Protein AF-A0A819FCJ7-F1 (afdb_monomer_lite)

Sequence (282 aa):
MKTFLVHRSQSVLGYESDQFKVKLFNGTTTQTLFDQWDRSIQVTSWSNDGQSLLLELGENGNHVIYQVLNVLTPNQTVTRLIAFNETWHDAYLHPNNSKILLATYDNFFQPTNIVLQTESSIIYITRHNDWLIRRTEFSFGAYHQFELLGARSETVSGWYLLPWNITSDKVSLAFLIHGGPQNSWYNTWGRRWNFQVYAAQGYAVIGINFHGSDSYGQNFTDSITGEYGTLPYEDLQLGLTAILKQKPYIDENRAVALGASYGGFMINWTVGPHRRIMILRT

Foldseek 3Di:
DFDKDKDWDFPDPPPLLGATWIWIDRPPDIDTFPPVFFFRWDWQDAAPVNFKTWIWTFAQQAIWIKIWGRRVDPPIDIDGLDPDRFHWANWDADNVDNQKIWTWGFFLQDAIFTWIDGPPDIHTPDDPCVVVVVPDPADFWDKDKDWAQFPPRDIKIWMKTAQPDQPDLAFAAEEEEEAPLAAANHRGDDPPPRNRVVSPVRHIYIYINWQLYRNHGSNSVCRCPVPLLHRRLRRSVVRVVVVCVVVVRYDLVRYDYDYDHSSVVSVVSQPDPVHDDDPPDD

Secondary structure (DSSP, 8-state):
----EEEEE-SSTT-TT---EEEEE-SS-EEEE-TT--SPPEEEEE-TTSS-EEEEEEETTEEEEEEEESTTSS--EEEE--SSSSEEEEEEEETTEEEEEEEEEEETTEEEEEEEE-SS-EEES--TTHHHHHH----PPPEEEEEEE-GGG-EEEEEEE--SS--SSSEEEEEE--SSSS----S---SSS-HHHHHHTT-EEEEEE-TT-GGG-HHHHHTTTT-TTSHHHHHHHHHHHHHHHH-TTEEEEEEEEE--THHHHHHHHHTSTT--S-----

InterPro domains:
  IPR001375 Peptidase S9, prolyl oligopeptidase, catalytic domain [PF00326] (191-275)
  IPR029058 Alpha/Beta hydrolase fold [G3DSA:3.40.50.1820] (147-277)
  IPR029058 Alpha/Beta hydrolase fold [SSF53474] (150-272)
  IPR060769 EIF3B-like, beta-propeller domain superfamily [SSF69322] (25-130)

Structure (mmCIF, N/CA/C/O backbone):
data_AF-A0A819FCJ7-F1
#
_entry.id   AF-A0A819FCJ7-F1
#
loop_
_atom_site.group_PDB
_atom_site.id
_atom_site.type_symbol
_atom_site.label_atom_id
_atom_site.label_alt_id
_atom_site.label_comp_id
_atom_site.label_asym_id
_atom_site.label_entity_id
_atom_site.label_seq_id
_atom_site.pdbx_PDB_ins_code
_atom_site.Cartn_x
_atom_site.Cartn_y
_atom_site.Cartn_z
_atom_site.occupancy
_atom_site.B_iso_or_equiv
_atom_site.auth_seq_id
_atom_site.auth_comp_id
_atom_site.auth_asym_id
_atom_site.auth_atom_id
_atom_site.pdbx_PDB_model_num
ATOM 1 N N . MET A 1 1 ? -21.148 -7.681 33.220 1.00 61.03 1 MET A N 1
ATOM 2 C CA . MET A 1 1 ? -20.116 -7.352 32.215 1.00 61.03 1 MET A CA 1
ATOM 3 C C . MET A 1 1 ? -20.787 -7.479 30.853 1.00 61.03 1 MET A C 1
ATOM 5 O O . MET A 1 1 ? -21.391 -8.519 30.621 1.00 61.03 1 MET A O 1
ATOM 9 N N . LYS A 1 2 ? -20.838 -6.422 30.030 1.00 72.44 2 LYS A N 1
ATOM 10 C CA . LYS A 1 2 ? -21.367 -6.537 28.659 1.00 72.44 2 LYS A CA 1
ATOM 11 C C . LYS A 1 2 ? -20.221 -7.001 27.766 1.00 72.44 2 LYS A C 1
ATOM 13 O O . LYS A 1 2 ? -19.168 -6.374 27.782 1.00 72.44 2 LYS A O 1
ATOM 18 N N . THR A 1 3 ? -20.425 -8.092 27.042 1.00 84.50 3 THR A N 1
ATOM 19 C CA . THR A 1 3 ? -19.439 -8.624 26.099 1.00 84.50 3 THR A CA 1
ATOM 20 C C . THR A 1 3 ? -19.788 -8.131 24.705 1.00 84.50 3 THR A C 1
ATOM 22 O O . THR A 1 3 ? -20.941 -8.230 24.287 1.00 84.50 3 THR A O 1
ATOM 25 N N . PHE A 1 4 ? -18.793 -7.610 23.994 1.00 87.62 4 PHE A N 1
ATOM 26 C CA . PHE A 1 4 ? -18.925 -7.207 22.602 1.00 87.62 4 PHE A CA 1
ATOM 27 C C . PHE A 1 4 ? -18.025 -8.075 21.727 1.00 87.62 4 PHE A C 1
ATOM 29 O O . PHE A 1 4 ? -16.906 -8.405 22.115 1.00 87.62 4 PHE A O 1
ATOM 36 N N . LEU A 1 5 ? -18.511 -8.417 20.539 1.00 91.12 5 LEU A N 1
ATOM 37 C CA . LEU A 1 5 ? -17.722 -9.008 19.468 1.00 91.12 5 LEU A CA 1
ATOM 38 C C . LEU A 1 5 ? -17.522 -7.949 18.388 1.00 91.12 5 LEU A C 1
ATOM 40 O O . LEU A 1 5 ? -18.489 -7.334 17.939 1.00 91.12 5 LEU A O 1
ATOM 44 N N . VAL A 1 6 ? -16.277 -7.761 17.960 1.00 93.31 6 VAL A N 1
ATOM 45 C CA . VAL A 1 6 ? -15.954 -6.963 16.775 1.00 93.31 6 VAL A CA 1
ATOM 46 C C . VAL A 1 6 ? -15.488 -7.897 15.682 1.00 93.31 6 VAL A C 1
ATOM 48 O O . VAL A 1 6 ? -14.625 -8.741 15.908 1.00 93.31 6 VAL A O 1
ATOM 51 N N . HIS A 1 7 ? -16.071 -7.745 14.503 1.00 92.44 7 HIS A N 1
ATOM 52 C CA . HIS A 1 7 ? -15.648 -8.460 13.310 1.00 92.44 7 HIS A CA 1
ATOM 53 C C . HIS A 1 7 ? -15.737 -7.543 12.095 1.00 92.44 7 HIS A C 1
ATOM 55 O O . HIS A 1 7 ? -16.296 -6.448 12.159 1.00 92.44 7 HIS A O 1
ATOM 61 N N . ARG A 1 8 ? -15.181 -7.993 10.974 1.00 92.94 8 ARG A N 1
ATOM 62 C CA . ARG A 1 8 ? -15.311 -7.310 9.686 1.00 92.94 8 ARG A CA 1
ATOM 63 C C . ARG A 1 8 ? -16.359 -8.014 8.840 1.00 92.94 8 ARG A C 1
ATOM 65 O O . ARG A 1 8 ? -16.564 -9.221 8.987 1.00 92.94 8 ARG A O 1
ATOM 72 N N . SER A 1 9 ? -17.016 -7.277 7.959 1.00 92.00 9 SER A N 1
ATOM 73 C CA . SER A 1 9 ? -17.802 -7.865 6.877 1.00 92.00 9 SER A CA 1
ATOM 74 C C . SER A 1 9 ? -17.904 -6.904 5.701 1.00 92.00 9 SER A C 1
ATOM 76 O O . SER A 1 9 ? -17.925 -5.687 5.887 1.00 92.00 9 SER A O 1
ATOM 78 N N . GLN A 1 10 ? -18.037 -7.471 4.510 1.00 91.62 10 GLN A N 1
ATOM 79 C CA . GLN A 1 10 ? -18.532 -6.764 3.335 1.00 91.62 10 GLN A CA 1
ATOM 80 C C . GLN A 1 10 ? -20.054 -6.563 3.463 1.00 91.62 10 GLN A C 1
ATOM 82 O O . GLN A 1 10 ? -20.733 -7.291 4.199 1.00 91.62 10 GLN A O 1
ATOM 87 N N . SER A 1 11 ? -20.576 -5.533 2.812 1.00 87.12 11 SER A N 1
ATOM 88 C CA . SER A 1 11 ? -22.001 -5.215 2.693 1.00 87.12 11 SER A CA 1
ATOM 89 C C . SER A 1 11 ? -22.653 -5.889 1.481 1.00 87.12 11 SER A C 1
ATOM 91 O O . SER A 1 11 ? -23.843 -6.200 1.525 1.00 87.12 11 SER A O 1
ATOM 93 N N . VAL A 1 12 ? -21.893 -6.128 0.412 1.00 87.00 12 VAL A N 1
ATOM 94 C CA . VAL A 1 12 ? -22.357 -6.679 -0.861 1.00 87.00 12 VAL A CA 1
ATOM 95 C C . VAL A 1 12 ? -21.774 -8.075 -1.050 1.00 87.00 12 VAL A C 1
ATOM 97 O O . VAL A 1 12 ? -20.575 -8.266 -1.244 1.00 87.00 12 VAL A O 1
ATOM 100 N N . LEU A 1 13 ? -22.644 -9.084 -1.000 1.00 83.00 13 LEU A N 1
ATOM 101 C CA . LEU A 1 13 ? -22.235 -10.474 -1.169 1.00 83.00 13 LEU A CA 1
ATOM 102 C C . LEU A 1 13 ? -21.669 -10.707 -2.578 1.00 83.00 13 LEU A C 1
ATOM 104 O O . LEU A 1 13 ? -22.354 -10.476 -3.571 1.00 83.00 13 LEU A O 1
ATOM 108 N N . GLY A 1 14 ? -20.442 -11.225 -2.652 1.00 79.69 14 GLY A N 1
ATOM 109 C CA . GLY A 1 14 ? -19.796 -11.598 -3.913 1.00 79.69 14 GLY A CA 1
ATOM 110 C C . GLY A 1 14 ? -19.185 -10.432 -4.693 1.00 79.69 14 GLY A C 1
ATOM 111 O O . GLY A 1 14 ? -18.653 -10.667 -5.776 1.00 79.69 14 GLY A O 1
ATOM 112 N N . TYR A 1 15 ? -19.225 -9.205 -4.162 1.00 84.88 15 TYR A N 1
ATOM 113 C CA . TYR A 1 15 ? -18.503 -8.079 -4.745 1.00 84.88 15 TYR A CA 1
ATOM 114 C C . TYR A 1 15 ? -17.086 -8.032 -4.167 1.00 84.88 15 TYR A C 1
ATOM 116 O O . TYR A 1 15 ? -16.875 -7.601 -3.038 1.00 84.88 15 TYR A O 1
ATOM 124 N N . GLU A 1 16 ? -16.114 -8.534 -4.933 1.00 79.12 16 GLU A N 1
ATOM 125 C CA . GLU A 1 16 ? -14.709 -8.643 -4.507 1.00 79.12 16 GLU A CA 1
ATOM 126 C C . GLU A 1 16 ? -14.128 -7.297 -4.055 1.00 79.12 16 GLU A C 1
ATOM 128 O O . GLU A 1 16 ? -13.372 -7.249 -3.089 1.00 79.12 16 GLU A O 1
ATOM 133 N N . SER A 1 17 ? -14.536 -6.209 -4.708 1.00 82.00 17 SER A N 1
ATOM 134 C CA . SER A 1 17 ? -14.067 -4.853 -4.427 1.00 82.00 17 SER A CA 1
ATOM 135 C C . SER A 1 17 ? -14.733 -4.201 -3.219 1.00 82.00 17 SER A C 1
ATOM 137 O O . SER A 1 17 ? -14.347 -3.092 -2.859 1.00 82.00 17 SER A O 1
ATOM 139 N N . ASP A 1 18 ? -15.739 -4.840 -2.612 1.00 88.88 18 ASP A N 1
ATOM 140 C CA . ASP A 1 18 ? -16.509 -4.211 -1.548 1.00 88.88 18 ASP A CA 1
ATOM 141 C C . ASP A 1 18 ? -15.652 -3.916 -0.320 1.00 88.88 18 ASP A C 1
ATOM 143 O O . ASP A 1 18 ? -14.832 -4.730 0.124 1.00 88.88 18 ASP A O 1
ATOM 147 N N . GLN A 1 19 ? -15.932 -2.767 0.279 1.00 91.69 19 GLN A N 1
ATOM 148 C CA . GLN A 1 19 ? -15.280 -2.307 1.483 1.00 91.69 19 GLN A CA 1
ATOM 149 C C . GLN A 1 19 ? -15.526 -3.275 2.642 1.00 91.69 19 GLN A C 1
ATOM 151 O O . GLN A 1 19 ? -16.666 -3.584 3.008 1.00 91.69 19 GLN A O 1
ATOM 156 N N . PHE A 1 20 ? -14.462 -3.665 3.337 1.00 92.56 20 PHE A N 1
ATOM 157 C CA . PHE A 1 20 ? -14.612 -4.298 4.640 1.00 92.56 20 PHE A CA 1
ATOM 158 C C . PHE A 1 20 ? -14.959 -3.256 5.700 1.00 92.56 20 PHE A C 1
ATOM 160 O O . PHE A 1 20 ? -14.123 -2.430 6.080 1.00 92.56 20 PHE A O 1
ATOM 167 N N . LYS A 1 21 ? -16.178 -3.357 6.233 1.00 92.94 21 LYS A N 1
ATOM 168 C CA . LYS A 1 21 ? -16.674 -2.514 7.323 1.00 92.94 21 LYS A CA 1
ATOM 169 C C . LYS A 1 21 ? -16.535 -3.207 8.671 1.00 92.94 21 LYS A C 1
ATOM 171 O O . LYS A 1 21 ? -16.608 -4.434 8.768 1.00 92.94 21 LYS A O 1
ATOM 176 N N . VAL A 1 22 ? -16.392 -2.414 9.730 1.00 94.56 22 VAL A N 1
ATOM 177 C CA . VAL A 1 22 ? -16.334 -2.915 11.108 1.00 94.56 22 VAL A CA 1
ATOM 178 C C . VAL A 1 22 ? -17.748 -3.107 11.643 1.00 94.56 22 VAL A C 1
ATOM 180 O O . VAL A 1 22 ? -18.600 -2.228 11.526 1.00 94.56 22 VAL A O 1
ATOM 183 N N . LYS A 1 23 ? -18.008 -4.259 12.253 1.00 94.44 23 LYS A N 1
ATOM 184 C CA . LYS A 1 23 ? -19.285 -4.617 12.867 1.00 94.44 23 LYS A CA 1
ATOM 185 C C . LYS A 1 23 ? -19.085 -4.847 14.357 1.00 94.44 23 LYS A C 1
ATOM 187 O O . LYS A 1 23 ? -18.176 -5.572 14.754 1.00 94.44 23 LYS A O 1
ATOM 192 N N . LEU A 1 24 ? -19.950 -4.247 15.170 1.00 93.69 24 LEU A N 1
ATOM 193 C CA . LEU A 1 24 ? -20.017 -4.462 16.611 1.00 93.69 24 LEU A CA 1
ATOM 194 C C . LEU A 1 24 ? -21.290 -5.235 16.944 1.00 93.69 24 LEU A C 1
ATOM 196 O O . LEU A 1 24 ? -22.394 -4.734 16.733 1.00 93.69 24 LEU A O 1
ATOM 200 N N . PHE A 1 25 ? -21.128 -6.431 17.496 1.00 94.00 25 PHE A N 1
ATOM 201 C CA . PHE A 1 25 ? -22.213 -7.278 17.971 1.00 94.00 25 PHE A CA 1
ATOM 202 C C . PHE A 1 25 ? -22.233 -7.307 19.500 1.00 94.00 25 PHE A C 1
A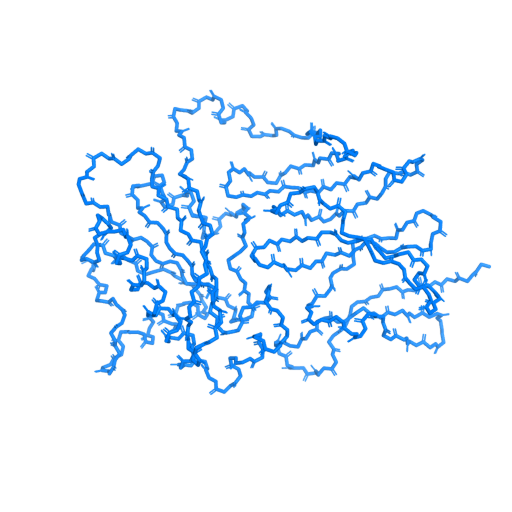TOM 204 O O . PHE A 1 25 ? -21.218 -7.577 20.139 1.00 94.00 25 PHE A O 1
ATOM 211 N N . ASN A 1 26 ? -23.392 -7.036 20.100 1.00 91.38 26 ASN A N 1
ATOM 212 C CA . ASN A 1 26 ? -23.564 -6.985 21.560 1.00 91.38 26 ASN A CA 1
ATOM 213 C C . ASN A 1 26 ? -24.253 -8.233 22.151 1.00 91.38 26 ASN A C 1
ATOM 215 O O . ASN A 1 26 ? -24.707 -8.198 23.295 1.00 91.38 26 ASN A O 1
ATOM 219 N N . GLY A 1 27 ? -24.401 -9.301 21.360 1.00 92.31 27 GLY A N 1
ATOM 220 C CA . GLY A 1 27 ? -25.170 -10.498 21.720 1.00 92.31 27 GLY A CA 1
ATOM 221 C C . GLY A 1 27 ? -26.601 -10.518 21.174 1.00 92.31 27 GLY A C 1
ATOM 222 O O . GLY A 1 27 ? -27.205 -11.584 21.115 1.00 92.31 27 GLY A O 1
ATOM 223 N N . THR A 1 28 ? -27.140 -9.371 20.746 1.00 93.31 28 THR A N 1
ATOM 224 C CA . THR A 1 28 ? -28.520 -9.255 20.233 1.00 93.31 28 THR A CA 1
ATOM 225 C C . THR A 1 28 ? -28.614 -8.477 18.928 1.00 93.31 28 THR A C 1
ATOM 227 O O . THR A 1 28 ? -29.331 -8.887 18.021 1.00 93.31 28 THR A O 1
ATOM 230 N N . THR A 1 29 ? -27.872 -7.378 18.808 1.00 93.50 29 THR A N 1
ATOM 231 C CA . THR A 1 29 ? -27.870 -6.517 17.629 1.00 93.50 29 THR A CA 1
ATOM 232 C C . THR A 1 29 ? -26.457 -6.330 17.105 1.00 93.50 29 THR A C 1
ATOM 234 O O . THR A 1 29 ? -25.487 -6.313 17.870 1.00 93.50 29 THR A O 1
ATOM 237 N N . THR A 1 30 ? -26.365 -6.178 15.787 1.00 94.12 30 THR A N 1
ATOM 238 C CA . THR A 1 30 ? -25.135 -5.832 15.080 1.00 94.12 30 THR A CA 1
ATOM 239 C C . THR A 1 30 ? -25.273 -4.420 14.539 1.00 94.12 30 THR A C 1
ATOM 241 O O . THR A 1 30 ? -26.240 -4.121 13.842 1.00 94.12 30 THR A O 1
ATOM 244 N N . GLN A 1 31 ? -24.301 -3.563 14.836 1.00 92.62 31 GLN A N 1
ATOM 245 C CA . GLN A 1 31 ? -24.200 -2.223 14.259 1.00 92.62 31 GLN A CA 1
ATOM 246 C C . GLN A 1 31 ? -22.920 -2.087 13.437 1.00 92.62 31 GLN A C 1
ATOM 248 O O . GLN A 1 31 ? -21.889 -2.669 13.782 1.00 92.62 31 GLN A O 1
ATOM 253 N N . THR A 1 32 ? -22.979 -1.312 12.356 1.00 93.00 32 THR A N 1
ATOM 254 C CA . THR A 1 32 ? -21.781 -0.913 11.610 1.00 93.00 32 THR A CA 1
ATOM 255 C C . THR A 1 32 ? -21.099 0.232 12.342 1.00 93.00 32 THR A C 1
ATOM 257 O O . THR A 1 32 ? -21.747 1.219 12.684 1.00 93.00 32 THR A O 1
ATOM 260 N N . LEU A 1 33 ? -19.799 0.102 12.578 1.00 91.81 33 LEU A N 1
ATOM 261 C CA . LEU A 1 33 ? -18.956 1.185 13.058 1.00 91.81 33 LEU A CA 1
ATOM 262 C C . LEU A 1 33 ? -18.245 1.842 11.876 1.00 91.81 33 LEU A C 1
ATOM 264 O O . LEU A 1 33 ? -17.898 1.171 10.904 1.00 91.81 33 LEU A O 1
ATOM 268 N N . PHE A 1 34 ? -17.998 3.143 12.011 1.00 91.06 34 PHE A N 1
ATOM 269 C CA . PHE A 1 34 ? -17.200 3.942 11.079 1.00 91.06 34 PHE A CA 1
ATOM 270 C C . PHE A 1 34 ? -17.720 3.934 9.636 1.00 91.06 34 PHE A C 1
ATOM 272 O O . PHE A 1 34 ? -16.943 3.941 8.689 1.00 91.06 34 PHE A O 1
ATOM 279 N N . ASP A 1 35 ? -19.043 3.923 9.464 1.00 88.06 35 ASP A N 1
ATOM 280 C CA . ASP A 1 35 ? -19.680 3.795 8.147 1.00 88.06 35 ASP A CA 1
ATOM 281 C C . ASP A 1 35 ? -19.339 4.952 7.193 1.00 88.06 35 ASP A C 1
ATOM 283 O O . ASP A 1 35 ? -19.395 4.787 5.979 1.00 88.06 35 ASP A O 1
ATOM 287 N N . GLN A 1 36 ? -18.939 6.100 7.751 1.00 88.50 36 GLN A N 1
ATOM 288 C CA . GLN A 1 36 ? -18.478 7.274 7.011 1.00 88.50 36 GLN A CA 1
ATOM 289 C C . GLN A 1 36 ? -17.046 7.167 6.459 1.00 88.50 36 GLN A C 1
ATOM 291 O O . GLN A 1 36 ? -16.605 8.078 5.765 1.00 88.50 36 GLN A O 1
ATOM 296 N N . TRP A 1 37 ? -16.286 6.126 6.811 1.00 91.94 37 TRP A N 1
ATOM 297 C CA . TRP A 1 37 ? -14.936 5.930 6.278 1.00 91.94 37 TRP A CA 1
ATOM 298 C C . TRP A 1 37 ? -15.037 5.252 4.923 1.00 91.94 37 TRP A C 1
ATOM 300 O O . TRP A 1 37 ? -15.881 4.384 4.722 1.00 91.94 37 TRP A O 1
ATOM 310 N N . ASP A 1 38 ? -14.154 5.625 4.009 1.00 93.69 38 ASP A N 1
ATOM 311 C CA . ASP A 1 38 ? -14.197 5.223 2.608 1.00 93.69 38 ASP A CA 1
ATOM 312 C C . ASP A 1 38 ? -13.147 4.164 2.256 1.00 93.69 38 ASP A C 1
ATOM 314 O O . ASP A 1 38 ? -12.974 3.858 1.090 1.00 93.69 38 ASP A O 1
ATOM 318 N N . ARG A 1 39 ? -12.419 3.589 3.216 1.00 93.44 39 ARG A N 1
ATOM 319 C CA . ARG A 1 39 ? -11.438 2.518 2.955 1.00 93.44 39 ARG A CA 1
ATOM 320 C C . ARG A 1 39 ? -11.690 1.303 3.816 1.00 93.44 39 ARG A C 1
ATOM 322 O O . ARG A 1 39 ? -12.262 1.415 4.899 1.00 93.44 39 ARG A O 1
ATOM 329 N N . SER A 1 40 ? -11.275 0.135 3.339 1.00 93.50 40 SER A N 1
ATOM 330 C CA . SER A 1 40 ? -11.378 -1.106 4.106 1.00 93.50 40 SER A CA 1
ATOM 331 C C . SER A 1 40 ? -10.643 -0.979 5.441 1.00 93.50 40 SER A C 1
ATOM 333 O O . SER A 1 40 ? -9.452 -0.687 5.474 1.00 93.50 40 SER A O 1
ATOM 335 N N . ILE A 1 41 ? -11.353 -1.231 6.542 1.00 94.56 41 ILE A N 1
ATOM 336 C CA . ILE A 1 41 ? -10.808 -1.096 7.899 1.00 94.56 41 ILE A CA 1
ATOM 337 C C . ILE A 1 41 ? -10.467 -2.473 8.442 1.00 94.56 41 ILE A C 1
ATOM 339 O O . ILE A 1 41 ? -11.357 -3.317 8.541 1.00 94.56 41 ILE A O 1
ATOM 343 N N . GLN A 1 42 ? -9.224 -2.681 8.859 1.00 94.06 42 GLN A N 1
ATOM 344 C CA . GLN A 1 42 ? -8.793 -3.805 9.684 1.00 94.06 42 GLN A CA 1
ATOM 345 C C . GLN A 1 42 ? -8.782 -3.377 11.155 1.00 94.06 42 GLN A C 1
ATOM 347 O O . GLN A 1 42 ? -8.270 -2.319 11.497 1.00 94.06 42 GLN A O 1
ATOM 352 N N . VAL A 1 43 ? -9.356 -4.183 12.047 1.00 93.44 43 VAL A N 1
ATOM 353 C CA . VAL A 1 43 ? -9.266 -3.936 13.496 1.00 93.44 43 VAL A CA 1
ATOM 354 C C . VAL A 1 43 ? -8.067 -4.708 14.020 1.00 93.44 43 VAL A C 1
ATOM 356 O O . VAL A 1 43 ? -8.044 -5.930 13.883 1.00 93.44 43 VAL A O 1
ATOM 359 N N . THR A 1 44 ? -7.090 -4.019 14.607 1.00 91.06 44 THR A N 1
ATOM 360 C CA . THR A 1 44 ? -5.883 -4.672 15.135 1.00 91.06 44 THR A CA 1
ATOM 361 C C . THR A 1 44 ? -6.082 -5.095 16.584 1.00 91.06 44 THR A C 1
ATOM 363 O O . THR A 1 44 ? -5.815 -6.240 16.940 1.00 91.06 44 THR A O 1
ATOM 366 N N . SER A 1 45 ? -6.608 -4.204 17.432 1.00 93.19 45 SER A N 1
ATOM 367 C CA . SER A 1 45 ? -6.845 -4.518 18.840 1.00 93.19 45 SER A CA 1
ATOM 368 C C . SER A 1 45 ? -7.877 -3.602 19.502 1.00 93.19 45 SER A C 1
ATOM 370 O O . SER A 1 45 ? -8.178 -2.502 19.037 1.00 93.19 45 SER A O 1
ATOM 372 N N . TRP A 1 46 ? -8.381 -4.049 20.651 1.00 92.69 46 TRP A N 1
ATOM 373 C CA . TRP A 1 46 ? -9.022 -3.181 21.638 1.00 92.69 46 TRP A CA 1
ATOM 374 C C . TRP A 1 46 ? -7.972 -2.507 22.527 1.00 92.69 46 TRP A C 1
ATOM 376 O O . TRP A 1 46 ? -6.875 -3.041 22.713 1.00 92.69 46 TRP A O 1
ATOM 386 N N . SER A 1 47 ? -8.317 -1.362 23.115 1.00 89.88 47 SER A N 1
ATOM 387 C CA . SER A 1 47 ? -7.634 -0.868 24.311 1.00 89.88 47 SER A CA 1
ATOM 388 C C . SER A 1 47 ? -7.994 -1.718 25.531 1.00 89.88 47 SER A C 1
ATOM 390 O O . SER A 1 47 ? -9.056 -2.337 25.592 1.00 89.88 47 SER A O 1
ATOM 392 N N . ASN A 1 48 ? -7.125 -1.711 26.541 1.00 87.44 48 ASN A N 1
ATOM 393 C CA . ASN A 1 48 ? -7.309 -2.502 27.761 1.00 87.44 48 ASN A CA 1
ATOM 394 C C . ASN A 1 48 ? -8.588 -2.189 28.544 1.00 87.44 48 ASN A C 1
ATOM 396 O O . ASN A 1 48 ? -9.131 -3.064 29.211 1.00 87.44 48 ASN A O 1
ATOM 400 N N . ASP A 1 49 ? -9.055 -0.944 28.484 1.00 87.38 49 ASP A N 1
ATOM 401 C CA . ASP A 1 49 ? -10.297 -0.506 29.121 1.00 87.38 49 ASP A CA 1
ATOM 402 C C . ASP A 1 49 ? -11.553 -0.842 28.295 1.00 87.38 49 ASP A C 1
ATOM 404 O O . ASP A 1 49 ? -12.670 -0.609 28.755 1.00 87.38 49 ASP A O 1
ATOM 408 N N . GLY A 1 50 ? -11.386 -1.388 27.084 1.00 89.25 50 GLY A N 1
ATOM 409 C CA . GLY A 1 50 ? -12.476 -1.722 26.169 1.00 89.25 50 GLY A CA 1
ATOM 410 C C . GLY A 1 50 ? -13.204 -0.509 25.583 1.00 89.25 50 GLY A C 1
ATOM 411 O O . GLY A 1 50 ? -14.296 -0.670 25.043 1.00 89.25 50 GLY A O 1
ATOM 412 N N . GLN A 1 51 ? -12.640 0.699 25.692 1.00 89.25 51 GLN A N 1
ATOM 413 C CA . GLN A 1 51 ? -13.287 1.935 25.233 1.00 89.25 51 GLN A CA 1
ATOM 414 C C . GLN A 1 51 ? -12.802 2.408 23.861 1.00 89.25 51 GLN A C 1
ATOM 416 O O . GLN A 1 51 ? -13.447 3.263 23.247 1.00 89.25 51 GLN A O 1
ATOM 421 N N . SER A 1 52 ? -11.686 1.865 23.372 1.00 92.06 52 SER A N 1
ATOM 422 C CA . SER A 1 52 ? -11.052 2.289 22.125 1.00 92.06 52 SER A CA 1
ATOM 423 C C . SER A 1 52 ? -10.720 1.111 21.220 1.00 92.06 52 SER A C 1
ATOM 425 O O . SER A 1 52 ? -10.404 0.019 21.694 1.00 92.06 52 SER A O 1
ATOM 427 N N . LEU A 1 53 ? -10.729 1.363 19.913 1.00 94.69 53 LEU A N 1
ATOM 428 C CA . LEU A 1 53 ? -10.206 0.444 18.905 1.00 94.69 53 LEU A CA 1
ATOM 429 C C . LEU A 1 53 ? -8.959 1.026 18.250 1.00 94.69 53 LEU A C 1
ATOM 431 O O . LEU A 1 53 ? -8.903 2.226 17.976 1.00 94.69 53 LEU A O 1
ATOM 435 N N . LEU A 1 54 ? -7.998 0.153 17.967 1.00 94.81 54 LEU A N 1
ATOM 436 C CA . LEU A 1 54 ? -6.930 0.405 17.014 1.00 94.81 54 LEU A CA 1
ATOM 437 C C . LEU A 1 54 ? -7.336 -0.166 15.659 1.00 94.81 54 LEU A C 1
ATOM 439 O O . LEU A 1 54 ? -7.783 -1.313 15.554 1.00 94.81 54 LEU A O 1
ATOM 443 N N . LEU A 1 55 ? -7.213 0.669 14.638 1.00 95.19 55 LEU A N 1
ATOM 444 C CA . LEU A 1 55 ? -7.625 0.397 13.273 1.00 95.19 55 LEU A CA 1
ATOM 445 C C . LEU A 1 55 ? -6.424 0.542 12.346 1.00 95.19 55 LEU A C 1
ATOM 447 O O . LEU A 1 55 ? -5.651 1.481 12.493 1.00 95.19 55 LEU A O 1
ATOM 451 N N . GLU A 1 56 ? -6.321 -0.342 11.369 1.00 94.44 56 GLU A N 1
ATOM 452 C CA . GLU A 1 56 ? -5.369 -0.287 10.268 1.00 94.44 56 GLU A CA 1
ATOM 453 C C . GLU A 1 56 ? -6.132 -0.107 8.950 1.00 94.44 56 GLU A C 1
ATOM 455 O O . GLU A 1 56 ? -7.148 -0.768 8.715 1.00 94.44 56 GLU A O 1
ATOM 460 N N . LEU A 1 57 ? -5.649 0.783 8.085 1.00 93.56 57 LEU A N 1
ATOM 461 C CA . LEU A 1 57 ? -6.141 0.933 6.714 1.00 93.56 57 LEU A CA 1
ATOM 462 C C . LEU A 1 57 ? -5.029 1.366 5.763 1.00 93.56 57 LEU A C 1
ATOM 464 O O . LEU A 1 57 ? -4.041 1.972 6.180 1.00 93.56 57 LEU A O 1
ATOM 468 N N . GLY A 1 58 ? -5.245 1.104 4.475 1.00 94.19 58 GLY A N 1
ATOM 469 C CA . GLY A 1 58 ? -4.427 1.666 3.413 1.00 94.19 58 GLY A CA 1
ATOM 470 C C . GLY A 1 58 ? -4.627 3.179 3.292 1.00 94.19 58 GLY A C 1
ATOM 471 O O . GLY A 1 58 ? -5.752 3.669 3.295 1.00 94.19 58 GLY A O 1
ATOM 472 N N . GLU A 1 59 ? -3.543 3.931 3.163 1.00 93.25 59 GLU A N 1
ATOM 473 C CA . GLU A 1 59 ? -3.553 5.365 2.888 1.00 93.25 59 GLU A CA 1
ATOM 474 C C . GLU A 1 59 ? -2.346 5.707 2.019 1.00 93.25 59 GLU A C 1
ATOM 476 O O . GLU A 1 59 ? -1.199 5.594 2.455 1.00 93.25 59 GLU A O 1
ATOM 481 N N . ASN A 1 60 ? -2.608 6.114 0.774 1.00 93.06 60 ASN A N 1
ATOM 482 C CA . ASN A 1 60 ? -1.588 6.572 -0.171 1.00 93.06 60 ASN A CA 1
ATOM 483 C C . ASN A 1 60 ? -0.397 5.603 -0.275 1.00 93.06 60 ASN A C 1
ATOM 485 O O . ASN A 1 60 ? 0.756 6.004 -0.122 1.00 93.06 60 ASN A O 1
ATOM 489 N N . GLY A 1 61 ? -0.669 4.312 -0.484 1.00 94.62 61 GLY A N 1
ATOM 490 C CA . GLY A 1 61 ? 0.370 3.290 -0.594 1.00 94.62 61 GLY A CA 1
ATOM 491 C C . GLY A 1 61 ? 1.117 2.985 0.711 1.00 94.62 61 GLY A C 1
ATOM 492 O O . GLY A 1 61 ? 2.222 2.465 0.649 1.00 94.62 61 GLY A O 1
ATOM 493 N N . ASN A 1 62 ? 0.560 3.282 1.885 1.00 94.69 62 ASN A N 1
ATOM 494 C CA . ASN A 1 62 ? 1.071 2.826 3.187 1.00 94.69 62 ASN A CA 1
ATOM 495 C C . ASN A 1 62 ? -0.063 2.187 4.002 1.00 94.69 62 ASN A C 1
ATOM 497 O O . ASN A 1 62 ? -1.229 2.459 3.722 1.00 94.69 62 ASN A O 1
ATOM 501 N N . HIS A 1 63 ? 0.259 1.390 5.024 1.00 94.31 63 HIS A N 1
ATOM 502 C CA . HIS A 1 63 ? -0.713 1.015 6.061 1.00 94.31 63 HIS A CA 1
ATOM 503 C C . HIS A 1 63 ? -0.557 1.907 7.287 1.00 94.31 63 HIS A C 1
ATOM 505 O O . HIS A 1 63 ? 0.545 2.083 7.809 1.00 94.31 63 HIS A O 1
ATOM 511 N N . VAL A 1 64 ? -1.672 2.471 7.743 1.00 93.31 64 VAL A N 1
ATOM 512 C CA . VAL A 1 64 ? -1.700 3.500 8.780 1.00 93.31 64 VAL A CA 1
ATOM 513 C C . VAL A 1 64 ? -2.552 3.059 9.957 1.00 93.31 64 VAL A C 1
ATOM 515 O O . VAL A 1 64 ? -3.673 2.585 9.775 1.00 93.31 64 VAL A O 1
ATOM 518 N N . ILE A 1 65 ? -2.037 3.286 11.170 1.00 93.62 65 ILE A N 1
ATOM 519 C CA . ILE A 1 65 ? -2.745 2.985 12.416 1.00 93.62 65 ILE A CA 1
ATOM 520 C C . ILE A 1 65 ? -3.477 4.219 12.948 1.00 93.62 65 ILE A C 1
ATOM 522 O O . ILE A 1 65 ? -2.880 5.275 13.187 1.00 93.62 65 ILE A O 1
ATOM 526 N N . TYR A 1 66 ? -4.768 4.048 13.211 1.00 93.56 66 TYR A N 1
ATOM 527 C CA . TYR A 1 66 ? -5.631 5.003 13.893 1.00 93.56 66 TYR A CA 1
ATOM 528 C C . TYR A 1 66 ? -6.096 4.434 15.224 1.00 93.56 66 TYR A C 1
ATOM 530 O O . TYR A 1 66 ? -6.337 3.240 15.361 1.00 93.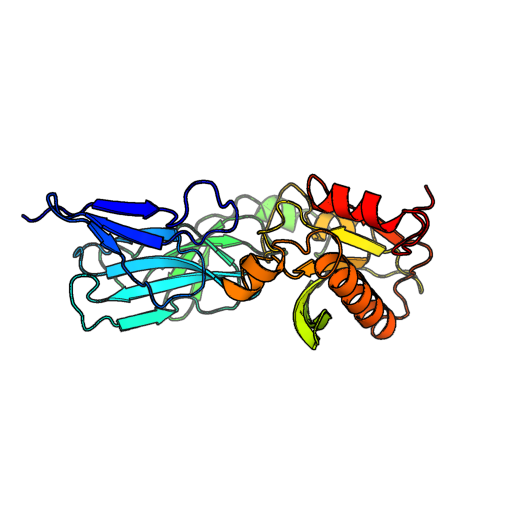56 66 TYR A O 1
ATOM 538 N N . GLN A 1 67 ? -6.298 5.314 16.193 1.00 93.62 67 GLN A N 1
ATOM 539 C CA . GLN A 1 67 ? -7.048 5.029 17.401 1.00 93.62 67 GLN A CA 1
ATOM 540 C C . GLN A 1 67 ? -8.386 5.745 17.339 1.00 93.62 67 GLN A C 1
ATOM 542 O O . GLN A 1 67 ? -8.441 6.945 17.064 1.00 93.62 67 GLN A O 1
ATOM 547 N N . VAL A 1 68 ? -9.458 5.019 17.640 1.00 94.94 68 VAL A N 1
ATOM 548 C CA . VAL A 1 68 ? -10.781 5.606 17.838 1.00 94.94 68 VAL A CA 1
ATOM 549 C C . VAL A 1 68 ? -11.202 5.418 19.283 1.00 94.94 68 VAL A C 1
ATOM 551 O O . VAL A 1 68 ? -11.402 4.292 19.734 1.00 94.94 68 VAL A O 1
ATOM 554 N N . LEU A 1 69 ? -11.314 6.528 20.006 1.00 93.62 69 LEU A N 1
ATOM 555 C CA . LEU A 1 69 ? -11.746 6.587 21.399 1.00 93.62 69 LEU A CA 1
ATOM 556 C C . LEU A 1 69 ? -13.272 6.612 21.498 1.00 93.62 69 LEU A C 1
ATOM 558 O O . LEU A 1 69 ? -13.957 7.104 20.598 1.00 93.62 69 LEU A O 1
ATOM 562 N N . ASN A 1 70 ? -13.789 6.159 22.641 1.00 91.88 70 ASN A N 1
ATOM 563 C CA . ASN A 1 70 ? -15.215 6.156 22.979 1.00 91.88 70 ASN A CA 1
ATOM 564 C C . ASN A 1 70 ? -16.073 5.438 21.929 1.00 91.88 70 ASN A C 1
ATOM 566 O O . ASN A 1 70 ? -17.169 5.893 21.592 1.00 91.88 70 ASN A O 1
ATOM 570 N N . VAL A 1 71 ? -15.581 4.305 21.415 1.00 91.88 71 VAL A N 1
ATOM 571 C CA . VAL A 1 71 ? -16.164 3.602 20.259 1.00 91.88 71 VAL A CA 1
ATOM 572 C C . VAL A 1 71 ? -17.620 3.167 20.472 1.00 91.88 71 VAL A C 1
ATOM 574 O O . VAL A 1 71 ? -18.377 3.020 19.515 1.00 91.88 71 VAL A O 1
ATOM 577 N N . LEU A 1 72 ? -18.033 3.008 21.732 1.00 87.75 72 LEU A N 1
ATOM 578 C CA . LEU A 1 72 ? -19.391 2.633 22.133 1.00 87.75 72 LEU A CA 1
ATOM 579 C C . LEU A 1 72 ? -20.357 3.826 22.249 1.00 87.75 72 LEU A C 1
ATOM 581 O O . LEU A 1 72 ? -21.513 3.639 22.627 1.00 87.75 72 LEU A O 1
ATOM 585 N N . THR A 1 73 ? -19.899 5.044 21.959 1.00 86.50 73 THR A N 1
ATOM 586 C CA . THR A 1 73 ? -20.694 6.274 22.055 1.00 86.50 73 THR A CA 1
ATOM 587 C C . THR A 1 73 ? -20.717 7.022 20.720 1.00 86.50 73 THR A C 1
ATOM 589 O O . THR A 1 73 ? -19.814 6.830 19.907 1.00 86.50 73 THR A O 1
ATOM 592 N N . PRO A 1 74 ? -21.694 7.918 20.495 1.00 82.19 74 PRO A N 1
ATOM 593 C CA . PRO A 1 74 ? -21.711 8.766 19.301 1.00 82.19 74 PRO A CA 1
ATOM 594 C C . PRO A 1 74 ? -20.542 9.764 19.223 1.00 82.19 74 PRO A C 1
ATOM 596 O O . PRO A 1 74 ? -20.157 10.171 18.132 1.00 82.19 74 PRO A O 1
ATOM 599 N N . ASN A 1 75 ? -19.964 10.155 20.364 1.00 85.62 75 ASN A N 1
ATOM 600 C CA . ASN A 1 75 ? -18.908 11.167 20.446 1.00 85.62 75 ASN A CA 1
ATOM 601 C C . ASN A 1 75 ? -17.521 10.515 20.349 1.00 85.62 75 ASN A C 1
ATOM 603 O O . ASN A 1 75 ? -16.753 10.488 21.316 1.00 85.62 75 ASN A O 1
ATOM 607 N N . GLN A 1 76 ? -17.234 9.944 19.181 1.00 90.81 76 GLN A N 1
ATOM 608 C CA . GLN A 1 76 ? -15.960 9.292 18.893 1.00 90.81 76 GLN A CA 1
ATOM 609 C C . GLN A 1 76 ? -14.861 10.325 18.634 1.00 90.81 76 GLN A C 1
ATOM 611 O O . GLN A 1 76 ? -15.079 11.316 17.937 1.00 90.81 76 GLN A O 1
ATOM 616 N N . THR A 1 77 ? -13.659 10.056 19.141 1.00 92.75 77 THR A N 1
ATOM 617 C CA . THR A 1 77 ? -12.462 10.844 18.814 1.00 92.75 77 THR A CA 1
ATOM 618 C C . THR A 1 77 ? -11.504 9.969 18.031 1.00 92.75 77 THR A C 1
ATOM 620 O O . THR A 1 77 ? -11.099 8.916 18.515 1.00 92.75 77 THR A O 1
ATOM 623 N N . VAL A 1 78 ? -11.134 10.407 16.832 1.00 92.50 78 VAL A N 1
ATOM 624 C CA . VAL A 1 78 ? -10.196 9.700 15.957 1.00 92.50 78 VAL A CA 1
ATOM 625 C C . VAL A 1 78 ? -8.828 10.361 16.057 1.00 92.50 78 VAL A C 1
ATOM 627 O O . VAL A 1 78 ? -8.714 11.584 16.008 1.00 92.50 78 VAL A O 1
ATOM 630 N N . THR A 1 79 ? -7.772 9.566 16.182 1.00 90.88 79 THR A N 1
ATOM 631 C CA . THR A 1 79 ? -6.388 10.048 16.165 1.00 90.88 79 THR A CA 1
ATOM 632 C C . THR A 1 79 ? -5.534 9.116 15.322 1.00 90.88 79 THR A C 1
ATOM 634 O O . THR A 1 79 ? -5.532 7.909 15.538 1.00 90.88 79 THR A O 1
ATOM 637 N N . ARG A 1 80 ? -4.794 9.665 14.358 1.00 90.56 80 ARG A N 1
ATOM 638 C CA . ARG A 1 80 ? -3.759 8.927 13.625 1.00 90.56 80 ARG A CA 1
ATOM 639 C C . ARG A 1 80 ? -2.558 8.756 14.555 1.00 90.56 80 ARG A C 1
ATOM 641 O O . ARG A 1 80 ? -2.022 9.755 15.025 1.00 90.56 80 ARG A O 1
ATOM 648 N N . LEU A 1 81 ? -2.170 7.519 14.862 1.00 83.44 81 LEU A N 1
ATOM 649 C CA . LEU A 1 81 ? -1.168 7.238 15.899 1.00 83.44 81 LEU A CA 1
ATOM 650 C C . LEU A 1 81 ? 0.273 7.180 15.393 1.00 83.44 81 LEU A C 1
ATOM 652 O O . LEU A 1 81 ? 1.191 7.158 16.208 1.00 83.44 81 LEU A O 1
ATOM 656 N N . ILE A 1 82 ? 0.502 7.137 14.084 1.00 69.88 82 ILE A N 1
ATOM 657 C CA . ILE A 1 82 ? 1.852 6.951 13.543 1.00 69.88 82 ILE A CA 1
ATOM 658 C C . ILE A 1 82 ? 2.551 8.284 13.265 1.00 69.88 82 ILE A C 1
ATOM 660 O O . ILE A 1 82 ? 1.947 9.232 12.754 1.00 69.88 82 ILE A O 1
ATOM 664 N N . ALA A 1 83 ? 3.845 8.332 13.585 1.00 58.53 83 ALA A N 1
ATOM 665 C CA . ALA A 1 83 ? 4.676 9.528 13.454 1.00 58.53 83 ALA A CA 1
ATOM 666 C C . ALA A 1 83 ? 5.156 9.804 12.011 1.00 58.53 83 ALA A C 1
ATOM 668 O O . ALA A 1 83 ? 5.576 10.921 11.718 1.00 58.53 83 ALA A O 1
ATOM 669 N N . PHE A 1 84 ? 5.084 8.817 11.107 1.00 62.91 84 PHE A N 1
ATOM 670 C CA . PHE A 1 84 ? 5.664 8.894 9.757 1.00 62.91 84 PHE A CA 1
ATOM 671 C C . PHE A 1 84 ? 4.730 8.301 8.693 1.00 62.91 84 PHE A C 1
ATOM 673 O O . PHE A 1 84 ? 3.872 7.480 9.010 1.00 62.91 84 PHE A O 1
ATOM 680 N N . ASN A 1 85 ? 4.889 8.721 7.434 1.00 68.88 85 ASN A N 1
ATOM 681 C CA . ASN A 1 85 ? 4.193 8.142 6.276 1.00 68.88 85 ASN A CA 1
ATOM 682 C C . ASN A 1 85 ? 4.897 6.859 5.827 1.00 68.88 85 ASN A C 1
ATOM 684 O O . ASN A 1 85 ? 5.561 6.824 4.799 1.00 68.88 85 ASN A O 1
ATOM 688 N N . GLU A 1 86 ? 4.792 5.836 6.661 1.00 82.75 86 GLU A N 1
ATOM 689 C CA . GLU A 1 86 ? 5.410 4.527 6.473 1.00 82.75 86 GLU A CA 1
ATOM 690 C C . GLU A 1 86 ? 4.388 3.451 6.850 1.00 82.75 86 GLU A C 1
ATOM 692 O O . GLU A 1 86 ? 3.294 3.778 7.323 1.00 82.75 86 GLU A O 1
ATOM 697 N N . THR A 1 87 ? 4.730 2.179 6.664 1.00 92.88 87 THR A N 1
ATOM 698 C CA . THR A 1 87 ? 3.778 1.084 6.835 1.00 92.88 87 THR A CA 1
ATOM 699 C C . THR A 1 87 ? 3.877 0.429 8.209 1.00 92.88 87 THR A C 1
ATOM 701 O O . THR A 1 87 ? 4.937 -0.014 8.655 1.00 92.88 87 THR A O 1
ATOM 704 N N . TRP A 1 88 ? 2.727 0.350 8.875 1.00 93.94 88 TRP A N 1
ATOM 705 C CA . TRP A 1 88 ? 2.567 -0.227 10.203 1.00 93.94 88 TRP A CA 1
ATOM 706 C C . TRP A 1 88 ? 1.430 -1.239 10.202 1.00 93.94 88 TRP A C 1
ATOM 708 O O . TRP A 1 88 ? 0.359 -0.961 9.664 1.00 93.94 88 TRP A O 1
ATOM 718 N N . HIS A 1 89 ? 1.644 -2.366 10.874 1.00 93.94 89 HIS A N 1
ATOM 719 C CA . HIS A 1 89 ? 0.655 -3.433 10.980 1.00 93.94 89 HIS A CA 1
ATOM 720 C C . HIS A 1 89 ? 0.529 -3.950 12.413 1.00 93.94 89 HIS A C 1
ATOM 722 O O . HIS A 1 89 ? 1.427 -3.760 13.243 1.00 93.94 89 HIS A O 1
ATOM 728 N N . ASP A 1 90 ? -0.572 -4.651 12.692 1.00 93.38 90 ASP A N 1
ATOM 729 C CA . ASP A 1 90 ? -0.763 -5.449 13.914 1.00 93.38 90 ASP A CA 1
ATOM 730 C C . ASP A 1 90 ? -0.431 -4.675 15.205 1.00 93.38 90 ASP A C 1
ATOM 732 O O . ASP A 1 90 ? 0.398 -5.086 16.022 1.00 93.38 90 ASP A O 1
ATOM 736 N N . ALA A 1 91 ? -1.047 -3.504 15.370 1.00 93.81 91 ALA A N 1
ATOM 737 C CA . ALA A 1 91 ? -0.736 -2.593 16.463 1.00 93.81 91 ALA A CA 1
ATOM 738 C C . ALA A 1 91 ? -1.539 -2.878 17.746 1.00 93.81 91 ALA A C 1
ATOM 740 O O . ALA A 1 91 ? -2.726 -3.206 17.683 1.00 93.81 91 ALA A O 1
ATOM 741 N N . TYR A 1 92 ? -0.896 -2.673 18.901 1.00 94.69 92 TYR A N 1
ATOM 742 C CA . TYR A 1 92 ? -1.417 -2.871 20.256 1.00 94.69 92 TYR A CA 1
ATOM 743 C C . TYR A 1 92 ? -0.926 -1.761 21.194 1.00 94.69 92 TYR A C 1
ATOM 745 O O . TYR A 1 92 ? 0.252 -1.403 21.193 1.00 94.69 92 TYR A O 1
ATOM 753 N N . LEU A 1 93 ? -1.798 -1.243 22.060 1.00 92.94 93 LEU A N 1
ATOM 754 C CA . LEU A 1 93 ? -1.390 -0.300 23.107 1.00 92.94 93 LEU A CA 1
ATOM 755 C C . LEU A 1 93 ? -0.709 -1.035 24.264 1.00 92.94 93 LEU A C 1
ATOM 757 O O . LEU A 1 93 ? -1.149 -2.106 24.686 1.00 92.94 93 LEU A O 1
ATOM 761 N N . HIS A 1 94 ? 0.340 -0.436 24.824 1.00 92.06 94 HIS A N 1
ATOM 762 C CA . HIS A 1 94 ? 0.994 -0.975 26.008 1.00 92.06 94 HIS A CA 1
ATOM 763 C C . HIS A 1 94 ? 0.028 -0.982 27.203 1.00 92.06 94 HIS A C 1
ATOM 765 O O . HIS A 1 94 ? -0.637 0.025 27.476 1.00 92.06 94 HIS A O 1
ATOM 771 N N . PRO A 1 95 ? -0.011 -2.071 27.993 1.00 88.50 95 PRO A N 1
ATOM 772 C CA . PRO A 1 95 ? -1.110 -2.301 28.915 1.00 88.50 95 PRO A CA 1
ATOM 773 C C . PRO A 1 95 ? -1.228 -1.291 30.061 1.00 88.50 95 PRO A C 1
ATOM 775 O O . PRO A 1 95 ? -2.323 -1.057 30.566 1.00 88.50 95 PRO A O 1
ATOM 778 N N . ASN A 1 96 ? -0.103 -0.688 30.450 1.00 89.12 96 ASN A N 1
ATOM 779 C CA . ASN A 1 96 ? -0.023 0.276 31.550 1.00 89.12 96 ASN A CA 1
ATOM 780 C C . ASN A 1 96 ? 0.328 1.698 31.079 1.00 89.12 96 ASN A C 1
ATOM 782 O O . ASN A 1 96 ? 0.565 2.572 31.906 1.00 89.12 96 ASN A O 1
ATOM 786 N N . ASN A 1 97 ? 0.450 1.930 29.766 1.00 90.12 97 ASN A N 1
ATOM 787 C CA . ASN A 1 97 ? 0.836 3.237 29.233 1.00 90.12 97 ASN A CA 1
ATOM 788 C C . ASN A 1 97 ? 0.297 3.419 27.811 1.00 90.12 97 ASN A C 1
ATOM 790 O O . ASN A 1 97 ? 0.909 2.962 26.851 1.00 90.12 97 ASN A O 1
ATOM 794 N N . SER A 1 98 ? -0.814 4.137 27.669 1.00 85.56 98 SER A N 1
ATOM 795 C CA . SER A 1 98 ? -1.464 4.389 26.376 1.00 85.56 98 SER A CA 1
ATOM 796 C C . SER A 1 98 ? -0.638 5.234 25.397 1.00 85.56 98 SER A C 1
ATOM 798 O O . SER A 1 98 ? -1.032 5.378 24.247 1.00 85.56 98 SER A O 1
ATOM 800 N N . LYS A 1 99 ? 0.508 5.780 25.821 1.00 86.50 99 LYS A N 1
ATOM 801 C CA . LYS A 1 99 ? 1.441 6.517 24.954 1.00 86.50 99 LYS A CA 1
ATOM 802 C C . LYS A 1 99 ? 2.473 5.623 24.266 1.00 86.50 99 LYS A C 1
ATOM 804 O O . LYS A 1 99 ? 3.298 6.123 23.505 1.00 86.50 99 LYS A O 1
ATOM 809 N N . ILE A 1 100 ? 2.483 4.327 24.580 1.00 91.69 100 ILE A N 1
ATOM 810 C CA . ILE A 1 100 ? 3.396 3.357 23.979 1.00 91.69 100 ILE A CA 1
ATOM 811 C C . ILE A 1 100 ? 2.583 2.414 23.095 1.00 91.69 100 ILE A C 1
ATOM 813 O O . ILE A 1 100 ? 1.643 1.771 23.564 1.00 91.69 100 ILE A O 1
ATOM 817 N N . LEU A 1 101 ? 2.977 2.320 21.829 1.00 93.00 101 LEU A N 1
ATOM 818 C CA . LEU A 1 101 ? 2.383 1.444 20.825 1.00 93.00 101 LEU A CA 1
ATOM 819 C C . LEU A 1 101 ? 3.372 0.326 20.493 1.00 93.00 101 LEU A C 1
ATOM 821 O O . LEU A 1 101 ? 4.497 0.604 20.090 1.00 93.00 101 LEU A O 1
ATOM 825 N N . LEU A 1 102 ? 2.964 -0.927 20.650 1.00 95.06 102 LEU A N 1
ATOM 826 C CA . LEU A 1 102 ? 3.643 -2.080 20.067 1.00 95.06 102 LEU A CA 1
ATOM 827 C C . LEU A 1 102 ? 3.052 -2.318 18.681 1.00 95.06 102 LEU A C 1
ATOM 829 O O . LEU A 1 102 ? 1.836 -2.382 18.552 1.00 95.06 102 LEU A O 1
ATOM 833 N N . ALA A 1 103 ? 3.883 -2.463 17.661 1.00 95.06 103 ALA A N 1
ATOM 834 C CA . ALA A 1 103 ? 3.418 -2.744 16.308 1.00 95.06 103 ALA A CA 1
ATOM 835 C C . ALA A 1 103 ? 4.472 -3.525 15.527 1.00 95.06 103 ALA A C 1
ATOM 837 O O . ALA A 1 103 ? 5.621 -3.664 15.963 1.00 95.06 103 ALA A O 1
ATOM 838 N N . THR A 1 104 ? 4.081 -4.009 14.356 1.00 94.50 104 THR A N 1
ATOM 839 C CA . THR A 1 104 ? 5.033 -4.409 13.325 1.00 94.50 104 THR A CA 1
ATOM 840 C C . THR A 1 104 ? 5.213 -3.281 12.315 1.00 94.50 104 THR A C 1
ATOM 842 O O . THR A 1 104 ? 4.303 -2.487 12.080 1.00 94.50 104 THR A O 1
ATOM 845 N N . TYR A 1 105 ? 6.424 -3.169 11.779 1.00 93.06 105 TYR A N 1
ATOM 846 C CA . TYR A 1 105 ? 6.852 -2.055 10.943 1.00 93.06 105 TYR A CA 1
ATOM 847 C C . TYR A 1 105 ? 7.770 -2.553 9.831 1.00 93.06 105 TYR A C 1
ATOM 849 O O . TYR A 1 105 ? 8.769 -3.229 10.108 1.00 93.06 105 TYR A O 1
ATOM 857 N N . ASP A 1 106 ? 7.452 -2.195 8.592 1.00 93.00 106 ASP A N 1
ATOM 858 C CA . ASP A 1 106 ? 8.319 -2.371 7.432 1.00 93.00 106 ASP A CA 1
ATOM 859 C C . ASP A 1 106 ? 8.143 -1.250 6.415 1.00 93.00 106 ASP A C 1
ATOM 861 O O . ASP A 1 106 ? 7.288 -0.377 6.544 1.00 93.00 106 ASP A O 1
ATOM 865 N N . ASN A 1 107 ? 9.045 -1.255 5.439 1.00 93.31 107 ASN A N 1
ATOM 866 C CA . ASN A 1 107 ? 8.987 -0.413 4.261 1.00 93.31 107 ASN A CA 1
ATOM 867 C C . ASN A 1 107 ? 9.908 -0.985 3.178 1.00 93.31 107 ASN A C 1
ATOM 869 O O . ASN A 1 107 ? 10.522 -2.041 3.351 1.00 93.31 107 ASN A O 1
ATOM 873 N N . PHE A 1 108 ? 10.071 -0.280 2.061 1.00 93.38 108 PHE A N 1
ATOM 874 C CA . PHE A 1 108 ? 10.973 -0.727 1.001 1.00 93.38 108 PHE A CA 1
ATOM 875 C C . PHE A 1 108 ? 12.439 -0.878 1.429 1.00 93.38 108 PHE A C 1
ATOM 877 O O . PHE A 1 108 ? 13.192 -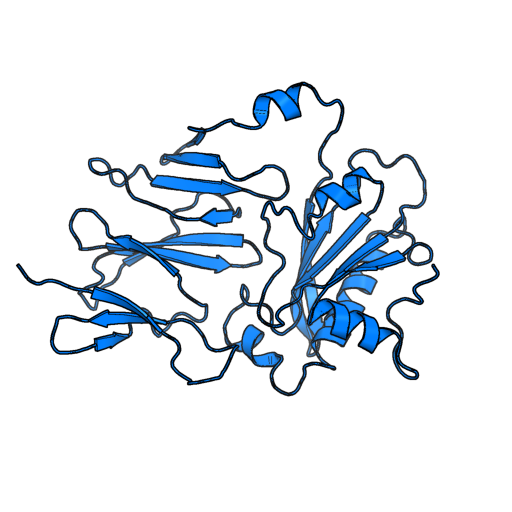1.515 0.702 1.00 93.38 108 PHE A O 1
ATOM 884 N N . PHE A 1 109 ? 12.883 -0.318 2.555 1.00 90.44 109 PHE A N 1
ATOM 885 C CA . PHE A 1 109 ? 14.266 -0.450 3.027 1.00 90.44 109 PHE A CA 1
ATOM 886 C C . PHE A 1 109 ? 14.489 -1.591 4.005 1.00 90.44 109 PHE A C 1
ATOM 888 O O . PHE A 1 109 ? 15.642 -1.941 4.255 1.00 90.44 109 PHE A O 1
ATOM 895 N N . GLN A 1 110 ? 13.444 -2.175 4.584 1.00 89.19 110 GLN A N 1
ATOM 896 C CA . GLN A 1 110 ? 13.663 -3.201 5.591 1.00 89.19 110 GLN A CA 1
ATOM 897 C C . GLN A 1 110 ? 12.515 -4.194 5.728 1.00 89.19 110 GLN A C 1
ATOM 899 O O . GLN A 1 110 ? 11.353 -3.802 5.673 1.00 89.19 110 GLN A O 1
ATOM 904 N N . PRO A 1 111 ? 12.836 -5.469 6.014 1.00 90.62 111 PRO A N 1
ATOM 905 C CA . PRO A 1 111 ? 11.854 -6.450 6.449 1.00 90.62 111 PRO A CA 1
ATOM 906 C C . PRO A 1 111 ? 11.106 -6.030 7.713 1.00 90.62 111 PRO A C 1
ATOM 908 O O . PRO A 1 111 ? 11.606 -5.242 8.519 1.00 90.62 111 PRO A O 1
ATOM 911 N N . THR A 1 112 ? 9.956 -6.667 7.921 1.00 92.00 112 THR A N 1
ATOM 912 C CA . THR A 1 112 ? 9.106 -6.497 9.099 1.00 92.00 112 THR A CA 1
ATOM 913 C C . THR A 1 112 ? 9.878 -6.706 10.396 1.00 92.00 112 THR A C 1
ATOM 915 O O . THR A 1 112 ? 10.492 -7.753 10.622 1.00 92.00 112 THR A O 1
ATOM 918 N N . ASN A 1 113 ? 9.822 -5.697 11.263 1.00 93.75 113 ASN A N 1
ATOM 919 C CA . ASN A 1 113 ? 10.327 -5.739 12.627 1.00 93.75 113 ASN A CA 1
ATOM 920 C C . ASN A 1 113 ? 9.211 -5.442 13.622 1.00 93.75 113 ASN A C 1
ATOM 922 O O . ASN A 1 113 ? 8.305 -4.665 13.341 1.00 93.75 113 ASN A O 1
ATOM 926 N N . ILE A 1 114 ? 9.324 -6.014 14.817 1.00 95.81 114 ILE A N 1
ATOM 927 C CA . ILE A 1 114 ? 8.519 -5.623 15.968 1.00 95.81 114 ILE A CA 1
ATOM 928 C C . ILE A 1 114 ? 9.166 -4.388 16.594 1.00 95.81 114 ILE A C 1
ATOM 930 O O . ILE A 1 114 ? 10.365 -4.386 16.908 1.00 95.81 114 ILE A O 1
ATOM 934 N N . VAL A 1 115 ? 8.369 -3.345 16.794 1.00 94.62 115 VAL A N 1
ATOM 935 C CA . VAL A 1 115 ? 8.819 -2.051 17.303 1.00 94.62 115 VAL A CA 1
ATOM 936 C C . VAL A 1 115 ? 7.919 -1.553 18.432 1.00 94.62 115 VAL A C 1
ATOM 938 O O . VAL A 1 115 ? 6.727 -1.849 18.477 1.00 94.62 115 VAL A O 1
ATOM 941 N N . LEU A 1 116 ? 8.498 -0.762 19.334 1.00 94.75 116 LEU A N 1
ATOM 942 C CA . LEU A 1 116 ? 7.761 0.107 20.247 1.00 94.75 116 LEU A CA 1
ATOM 943 C C . LEU A 1 116 ? 7.855 1.539 19.738 1.00 94.75 116 LEU A C 1
ATOM 945 O O . LEU A 1 116 ? 8.953 2.084 19.639 1.00 94.75 116 LEU A O 1
ATOM 949 N N . GLN A 1 117 ? 6.721 2.168 19.464 1.00 92.19 117 GLN A N 1
ATOM 950 C CA . GLN A 1 117 ? 6.650 3.604 19.250 1.00 92.19 117 GLN A CA 1
ATOM 951 C C . GLN A 1 117 ? 6.298 4.300 20.569 1.00 92.19 117 GLN A C 1
ATOM 953 O O . GLN A 1 117 ? 5.384 3.900 21.289 1.00 92.19 117 GLN A O 1
ATOM 958 N N . THR A 1 118 ? 7.036 5.361 20.867 1.00 90.19 118 THR A N 1
ATOM 959 C CA . THR A 1 118 ? 6.746 6.346 21.916 1.00 90.19 118 THR A CA 1
ATOM 960 C C . THR A 1 118 ? 6.414 7.686 21.256 1.00 90.19 118 THR A C 1
ATOM 962 O O . THR A 1 118 ? 6.560 7.826 20.044 1.00 90.19 118 THR A O 1
ATOM 965 N N . GLU A 1 119 ? 6.037 8.704 22.030 1.00 83.06 119 GLU A N 1
ATOM 966 C CA . GLU A 1 119 ? 5.763 10.048 21.487 1.00 83.06 119 GLU A CA 1
ATOM 967 C C . GLU A 1 119 ? 6.947 10.653 20.704 1.00 83.06 119 GLU A C 1
ATOM 969 O O . GLU A 1 119 ? 6.734 11.499 19.842 1.00 83.06 119 GLU A O 1
ATOM 974 N N . SER A 1 120 ? 8.187 10.232 20.983 1.00 84.44 120 SER A N 1
ATOM 975 C CA . SER A 1 120 ? 9.400 10.843 20.421 1.00 84.44 120 SER A CA 1
ATOM 976 C C . SER A 1 120 ? 10.324 9.889 19.664 1.00 84.44 120 SER A C 1
ATOM 978 O O . SER A 1 120 ? 11.313 10.340 19.086 1.00 84.44 120 SER A O 1
ATOM 980 N N . SER A 1 121 ? 10.072 8.577 19.680 1.00 89.19 121 SER A N 1
ATOM 981 C CA . SER A 1 121 ? 11.009 7.607 19.103 1.00 89.19 121 SER A CA 1
ATOM 982 C C . SER A 1 121 ? 10.376 6.268 18.747 1.00 89.19 121 SER A C 1
ATOM 984 O O . SER A 1 121 ? 9.367 5.864 19.330 1.00 89.19 121 SER A O 1
ATOM 986 N N . ILE A 1 122 ? 11.034 5.564 17.823 1.00 91.31 122 ILE A N 1
ATOM 987 C CA . ILE A 1 122 ? 10.765 4.169 17.475 1.00 91.31 122 ILE A CA 1
ATOM 988 C C . ILE A 1 122 ? 11.923 3.320 18.000 1.00 91.31 122 ILE A C 1
ATOM 990 O O . ILE A 1 122 ? 13.083 3.535 17.644 1.00 91.31 122 ILE A O 1
ATOM 994 N N . ILE A 1 123 ? 11.607 2.340 18.840 1.00 93.25 123 ILE A N 1
ATOM 995 C CA . ILE A 1 123 ? 12.551 1.390 19.422 1.00 93.25 123 ILE A CA 1
ATOM 996 C C . ILE A 1 123 ? 12.332 0.032 18.759 1.00 93.25 123 ILE A C 1
ATOM 998 O O . ILE A 1 123 ? 11.280 -0.583 18.907 1.00 93.25 123 ILE A O 1
ATOM 1002 N N . TYR A 1 124 ? 13.348 -0.464 18.060 1.00 94.00 124 TYR A N 1
ATOM 1003 C CA . TYR A 1 124 ? 13.325 -1.793 17.451 1.00 94.00 124 TYR A CA 1
ATOM 1004 C C . TYR A 1 124 ? 13.538 -2.869 18.513 1.00 94.00 124 TYR A C 1
ATOM 1006 O O . TYR A 1 124 ? 14.621 -2.944 19.100 1.00 94.00 124 TYR A O 1
ATOM 1014 N N . ILE A 1 125 ? 12.520 -3.705 18.738 1.00 96.12 125 ILE A N 1
ATOM 1015 C CA . ILE A 1 125 ? 12.615 -4.877 19.617 1.00 96.12 125 ILE A CA 1
ATOM 1016 C C . ILE A 1 125 ? 13.335 -6.005 18.880 1.00 96.12 125 ILE A C 1
ATOM 1018 O O . ILE A 1 125 ? 14.206 -6.668 19.443 1.00 96.12 125 ILE A O 1
ATOM 1022 N N . THR A 1 126 ? 12.994 -6.209 17.606 1.00 95.50 126 THR A N 1
ATOM 1023 C CA . THR A 1 126 ? 13.642 -7.207 16.752 1.00 95.50 126 THR A CA 1
ATOM 1024 C C . THR A 1 126 ? 14.611 -6.562 15.776 1.00 95.50 126 THR A C 1
ATOM 1026 O O . THR A 1 126 ? 14.411 -5.433 15.336 1.00 95.50 126 THR A O 1
ATOM 1029 N N . ARG A 1 127 ? 15.662 -7.315 15.439 1.00 90.12 127 ARG A N 1
ATOM 1030 C CA . ARG A 1 127 ? 16.745 -6.941 14.513 1.00 90.12 127 ARG A CA 1
ATOM 1031 C C . ARG A 1 127 ? 17.253 -8.167 13.751 1.00 90.12 127 ARG A C 1
ATOM 1033 O O . ARG A 1 127 ? 18.455 -8.383 13.605 1.00 90.12 127 ARG A O 1
ATOM 1040 N N . HIS A 1 128 ? 16.333 -9.043 13.339 1.00 87.75 128 HIS A N 1
ATOM 1041 C CA . HIS A 1 128 ? 16.672 -10.384 12.843 1.00 87.75 128 HIS A CA 1
ATOM 1042 C C . HIS A 1 128 ? 17.604 -10.368 11.624 1.00 87.75 128 HIS A C 1
ATOM 1044 O O . HIS A 1 128 ? 18.377 -11.305 11.439 1.00 87.75 128 HIS A O 1
ATOM 1050 N N . ASN A 1 129 ? 17.555 -9.298 10.825 1.00 85.19 129 ASN A N 1
ATOM 1051 C CA . ASN A 1 129 ? 18.309 -9.166 9.580 1.00 85.19 129 ASN A CA 1
ATOM 1052 C C . ASN A 1 129 ? 19.471 -8.161 9.662 1.00 85.19 129 ASN A C 1
ATOM 1054 O O . ASN A 1 129 ? 20.234 -8.059 8.703 1.00 85.19 129 ASN A O 1
ATOM 1058 N N . ASP A 1 130 ? 19.669 -7.469 10.794 1.00 86.81 130 ASP A N 1
ATOM 1059 C CA . ASP A 1 130 ? 20.738 -6.465 10.948 1.00 86.81 130 ASP A CA 1
ATOM 1060 C C . ASP A 1 130 ? 22.116 -7.065 10.652 1.00 86.81 130 ASP A C 1
ATOM 1062 O O . ASP A 1 130 ? 22.971 -6.413 10.058 1.00 86.81 130 ASP A O 1
ATOM 1066 N N . TRP A 1 131 ? 22.344 -8.318 11.055 1.00 86.81 131 TRP A N 1
ATOM 1067 C CA . TRP A 1 131 ? 23.617 -9.001 10.821 1.00 86.81 131 TRP A CA 1
ATOM 1068 C C . TRP A 1 131 ? 23.911 -9.191 9.328 1.00 86.81 131 TRP A C 1
ATOM 1070 O O . TRP A 1 131 ? 25.075 -9.140 8.937 1.00 86.81 131 TRP A O 1
ATOM 1080 N N . LEU A 1 132 ? 22.877 -9.414 8.509 1.00 85.50 132 LEU A N 1
ATOM 1081 C CA . LEU A 1 132 ? 23.014 -9.613 7.072 1.00 85.50 132 LEU A CA 1
ATOM 1082 C C . LEU A 1 132 ? 23.266 -8.270 6.394 1.00 85.50 132 LEU A C 1
ATOM 1084 O O . LEU A 1 132 ? 24.258 -8.142 5.687 1.00 85.50 132 LEU A O 1
ATOM 1088 N N . ILE A 1 133 ? 22.447 -7.260 6.708 1.00 80.75 133 ILE A N 1
ATOM 1089 C CA . ILE A 1 133 ? 22.585 -5.899 6.166 1.00 80.75 133 ILE A CA 1
ATOM 1090 C C . ILE A 1 133 ? 23.975 -5.323 6.477 1.00 80.75 133 ILE A C 1
ATOM 1092 O O . ILE A 1 133 ? 24.613 -4.738 5.611 1.00 80.75 133 ILE A O 1
ATOM 1096 N N . ARG A 1 134 ? 24.499 -5.534 7.694 1.00 82.62 134 ARG A N 1
ATOM 1097 C CA . ARG A 1 134 ? 25.842 -5.057 8.082 1.00 82.62 134 ARG A CA 1
ATOM 1098 C C . ARG A 1 134 ? 26.993 -5.764 7.367 1.00 82.62 134 ARG A C 1
ATOM 1100 O O . ARG A 1 134 ? 28.093 -5.225 7.337 1.00 82.62 134 ARG A O 1
ATOM 1107 N N . ARG A 1 135 ? 26.786 -6.994 6.891 1.00 82.75 135 ARG A N 1
ATOM 1108 C CA . ARG A 1 135 ? 27.824 -7.799 6.221 1.00 82.75 135 ARG A CA 1
ATOM 1109 C C . ARG A 1 135 ? 27.812 -7.642 4.711 1.00 82.75 135 ARG A C 1
ATOM 1111 O O . ARG A 1 135 ? 28.738 -8.100 4.051 1.00 82.75 135 ARG A O 1
ATOM 1118 N N . THR A 1 136 ? 26.759 -7.058 4.167 1.00 73.50 136 THR A N 1
ATOM 1119 C CA . THR A 1 136 ? 26.603 -6.884 2.735 1.00 73.50 136 THR A CA 1
ATOM 1120 C C . THR A 1 1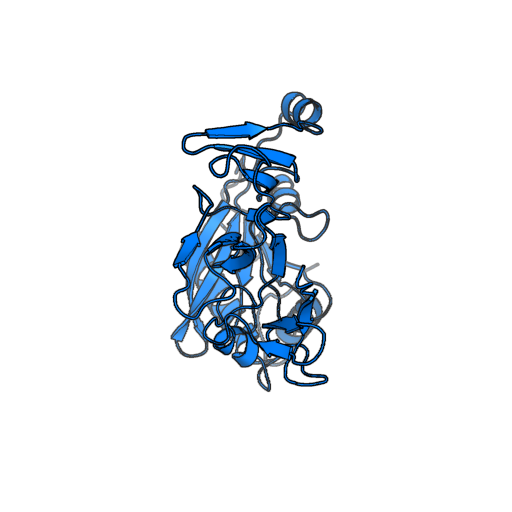36 ? 27.101 -5.514 2.310 1.00 73.50 136 THR A C 1
ATOM 1122 O O . THR A 1 136 ? 26.730 -4.511 2.906 1.00 73.50 136 THR A O 1
ATOM 1125 N N . GLU A 1 137 ? 27.885 -5.460 1.236 1.00 71.25 137 GLU A N 1
ATOM 1126 C CA . GLU A 1 137 ? 28.316 -4.200 0.609 1.00 71.25 137 GLU A CA 1
ATOM 1127 C C . GLU A 1 137 ? 27.225 -3.571 -0.281 1.00 71.25 137 GLU A C 1
ATOM 1129 O O . GLU A 1 137 ? 27.480 -2.595 -0.984 1.00 71.25 137 GLU A O 1
ATOM 1134 N N . PHE A 1 138 ? 26.004 -4.124 -0.293 1.00 73.62 138 PHE A N 1
ATOM 1135 C CA . PHE A 1 138 ? 24.901 -3.557 -1.065 1.00 73.62 138 PHE A CA 1
ATOM 1136 C C . PHE A 1 138 ? 24.226 -2.425 -0.284 1.00 73.62 138 PHE A C 1
ATOM 1138 O O . PHE A 1 138 ? 24.036 -2.511 0.928 1.00 73.62 138 PHE A O 1
ATOM 1145 N N . SER A 1 139 ? 23.817 -1.379 -1.000 1.00 86.88 139 SER A N 1
ATOM 1146 C CA . SER A 1 139 ? 22.893 -0.365 -0.486 1.00 86.88 139 SER A CA 1
ATOM 1147 C C . SER A 1 139 ? 21.519 -0.533 -1.124 1.00 86.88 139 SER A C 1
ATOM 1149 O O . SER A 1 139 ? 21.380 -1.132 -2.191 1.00 86.88 139 SER A O 1
ATOM 1151 N N . PHE A 1 140 ? 20.488 -0.012 -0.470 1.00 90.62 140 PHE A N 1
ATOM 1152 C CA . PHE A 1 140 ? 19.155 0.019 -1.052 1.00 90.62 140 PHE A CA 1
ATOM 1153 C C . PHE A 1 140 ? 18.998 1.173 -2.036 1.00 90.62 140 PHE A C 1
ATOM 1155 O O . PHE A 1 140 ? 19.549 2.257 -1.843 1.00 90.62 140 PHE A O 1
ATOM 1162 N N . GLY A 1 141 ? 18.227 0.932 -3.093 1.00 92.38 141 GLY A N 1
ATOM 1163 C CA . GLY A 1 141 ? 17.837 1.956 -4.047 1.00 92.38 141 GLY A CA 1
ATOM 1164 C C . GLY A 1 141 ? 16.870 2.948 -3.414 1.00 92.38 141 GLY A C 1
ATOM 1165 O O . GLY A 1 141 ? 15.937 2.541 -2.717 1.00 92.38 141 GLY A O 1
ATOM 1166 N N . ALA A 1 142 ? 17.078 4.242 -3.655 1.00 91.06 142 ALA A N 1
ATOM 1167 C CA . ALA A 1 142 ? 16.170 5.277 -3.173 1.00 91.06 142 ALA A CA 1
ATOM 1168 C C . ALA A 1 142 ? 14.774 5.081 -3.785 1.00 91.06 142 ALA A C 1
ATOM 1170 O O . ALA A 1 142 ? 14.653 4.956 -5.008 1.00 91.06 142 ALA A O 1
ATOM 1171 N N . TYR A 1 143 ? 13.741 5.061 -2.937 1.00 93.38 143 TYR A N 1
ATOM 1172 C CA . TYR A 1 143 ? 12.345 5.054 -3.366 1.00 93.38 143 TYR A CA 1
ATOM 1173 C C . TYR A 1 143 ? 11.746 6.451 -3.321 1.00 93.38 143 TYR A C 1
ATOM 1175 O O . TYR A 1 143 ? 12.093 7.281 -2.481 1.00 93.38 143 TYR A O 1
ATOM 1183 N N . HIS A 1 144 ? 10.815 6.694 -4.231 1.00 95.12 144 HIS A N 1
ATOM 1184 C CA . HIS A 1 144 ? 10.086 7.941 -4.336 1.00 95.12 144 HIS A CA 1
ATOM 1185 C C . HIS A 1 144 ? 8.624 7.640 -4.605 1.00 95.12 144 HIS A C 1
ATOM 1187 O O . HIS A 1 144 ? 8.302 6.898 -5.535 1.00 95.12 144 HIS A O 1
ATOM 1193 N N . GLN A 1 145 ? 7.751 8.252 -3.815 1.00 95.88 145 GLN A N 1
ATOM 1194 C CA . GLN A 1 145 ? 6.344 8.337 -4.160 1.00 95.88 145 GLN A CA 1
ATOM 1195 C C . GLN A 1 145 ? 6.141 9.442 -5.195 1.00 95.88 145 GLN A C 1
ATOM 1197 O O . GLN A 1 145 ? 6.827 10.467 -5.164 1.00 95.88 145 GLN A O 1
ATOM 1202 N N . PHE A 1 146 ? 5.181 9.252 -6.088 1.00 96.25 146 PHE A N 1
ATOM 1203 C CA . PHE A 1 146 ? 4.709 10.300 -6.981 1.00 96.25 146 PHE A CA 1
ATOM 1204 C C . PHE A 1 146 ? 3.186 10.303 -7.063 1.00 96.25 146 PHE A C 1
ATOM 1206 O O . PHE A 1 146 ? 2.523 9.319 -6.727 1.00 96.25 146 PHE A O 1
ATOM 1213 N N . GLU A 1 147 ? 2.662 11.422 -7.547 1.00 97.19 147 GLU A N 1
ATOM 1214 C CA . GLU A 1 147 ? 1.271 11.615 -7.931 1.00 97.19 147 GLU A CA 1
ATOM 1215 C C . GLU A 1 147 ? 1.231 12.288 -9.302 1.00 97.19 147 GLU A C 1
ATOM 1217 O O . GLU A 1 147 ? 2.119 13.069 -9.657 1.00 97.19 147 GLU A O 1
ATOM 1222 N N . LEU A 1 148 ? 0.215 11.959 -10.088 1.00 95.81 148 LEU A N 1
ATOM 1223 C CA . LEU A 1 148 ? -0.022 12.506 -11.418 1.00 95.81 148 LEU A CA 1
ATOM 1224 C C . LEU A 1 148 ? -1.491 12.365 -11.796 1.00 95.81 148 LEU A C 1
ATOM 1226 O O . LEU A 1 148 ? -2.249 11.685 -11.114 1.00 95.81 148 LEU A O 1
ATOM 1230 N N . LEU A 1 149 ? -1.884 12.990 -12.901 1.00 97.81 149 LEU A N 1
ATOM 1231 C CA . LEU A 1 149 ? -3.212 12.796 -13.471 1.00 97.81 149 LEU A CA 1
ATOM 1232 C C . LEU A 1 149 ? -3.216 11.533 -14.335 1.00 97.81 149 LEU A C 1
ATOM 1234 O O . LEU A 1 149 ? -2.457 11.444 -15.304 1.00 97.81 149 LEU A O 1
ATOM 1238 N N . GLY A 1 150 ? -4.042 10.569 -13.947 1.00 97.00 150 GLY A N 1
ATOM 1239 C CA . GLY A 1 150 ? -4.323 9.356 -14.698 1.00 97.00 150 GLY A CA 1
ATOM 1240 C C . GLY A 1 150 ? -5.547 9.507 -15.598 1.00 97.00 150 GLY A C 1
ATOM 1241 O O . GLY A 1 150 ? -5.911 10.608 -16.031 1.00 97.00 150 GLY A O 1
ATOM 1242 N N . ALA A 1 151 ? -6.190 8.375 -15.865 1.00 97.00 151 ALA A N 1
ATOM 1243 C CA . ALA A 1 151 ? -7.449 8.297 -16.579 1.00 97.00 151 ALA A CA 1
ATOM 1244 C C . ALA A 1 151 ? -8.488 9.232 -15.949 1.00 97.00 151 ALA A C 1
ATOM 1246 O O . ALA A 1 151 ? -8.462 9.513 -14.750 1.00 97.00 151 ALA A O 1
ATOM 1247 N N . ARG A 1 152 ? -9.392 9.768 -16.776 1.00 97.06 152 ARG A N 1
ATOM 1248 C CA . ARG A 1 152 ? -10.423 10.741 -16.349 1.00 97.06 152 ARG A CA 1
ATOM 1249 C C . ARG A 1 152 ? -9.874 12.013 -15.678 1.00 97.06 152 ARG A C 1
ATOM 1251 O O . ARG A 1 152 ? -10.652 12.792 -15.141 1.00 97.06 152 ARG A O 1
ATOM 1258 N N . SER A 1 153 ? -8.568 12.284 -15.781 1.00 97.00 153 SER A N 1
ATOM 1259 C CA . SER A 1 153 ? -7.897 13.373 -15.050 1.00 97.00 153 SER A CA 1
ATOM 1260 C C . SER A 1 153 ? -8.019 13.253 -13.526 1.00 97.00 153 SER A C 1
ATOM 1262 O O . SER A 1 153 ? -7.984 14.263 -12.824 1.00 97.00 153 SER A O 1
ATOM 1264 N N . GLU A 1 154 ? -8.163 12.033 -13.012 1.00 97.44 154 GLU A N 1
ATOM 1265 C CA . GLU A 1 154 ? -8.154 11.750 -11.577 1.00 97.44 154 GLU A CA 1
ATOM 1266 C C . GLU A 1 154 ? -6.716 11.518 -11.091 1.00 97.44 154 GLU A C 1
ATOM 1268 O O . GLU A 1 154 ? -5.840 11.109 -11.858 1.00 97.44 154 GLU A O 1
ATOM 1273 N N . THR A 1 155 ? -6.437 11.816 -9.821 1.00 97.88 155 THR A N 1
ATOM 1274 C CA . THR A 1 155 ? -5.091 11.632 -9.264 1.00 97.88 155 THR A CA 1
ATOM 1275 C C . THR A 1 155 ? -4.776 10.150 -9.101 1.00 97.88 155 THR A C 1
ATOM 1277 O O . THR A 1 155 ? -5.491 9.420 -8.421 1.00 97.88 155 THR A O 1
ATOM 1280 N N . VAL A 1 156 ? -3.646 9.734 -9.662 1.00 97.69 156 VAL A N 1
ATOM 1281 C CA . VAL A 1 156 ? -3.060 8.402 -9.535 1.00 97.69 156 VAL A CA 1
ATOM 1282 C C . VAL A 1 156 ? -1.697 8.537 -8.878 1.00 97.69 156 VAL A C 1
ATOM 1284 O O . VAL A 1 156 ? -0.922 9.441 -9.196 1.00 97.69 156 VAL A O 1
ATOM 1287 N N . SER A 1 157 ? -1.389 7.623 -7.966 1.00 97.69 157 SER A N 1
ATOM 1288 C CA . SER A 1 157 ? -0.118 7.599 -7.252 1.00 97.69 157 SER A CA 1
ATOM 1289 C C . SER A 1 157 ? 0.674 6.342 -7.593 1.00 97.69 157 SER A C 1
ATOM 1291 O O . SER A 1 157 ? 0.156 5.367 -8.135 1.00 97.69 157 SER A O 1
ATOM 1293 N N . GLY A 1 158 ? 1.963 6.362 -7.299 1.00 97.50 158 GLY A N 1
ATOM 1294 C CA . GLY A 1 158 ? 2.822 5.211 -7.482 1.00 97.50 158 GLY A CA 1
ATOM 1295 C C . GLY A 1 158 ? 4.168 5.401 -6.818 1.00 97.50 158 GLY A C 1
ATOM 1296 O O . GLY A 1 158 ? 4.434 6.408 -6.157 1.00 97.50 158 GLY A O 1
ATOM 1297 N N . TRP A 1 159 ? 5.024 4.416 -7.038 1.00 97.75 159 TRP A N 1
ATOM 1298 C CA . TRP A 1 159 ? 6.380 4.379 -6.525 1.00 97.75 159 TRP A CA 1
ATOM 1299 C C . TRP A 1 159 ? 7.351 4.189 -7.675 1.00 97.75 159 TRP A C 1
ATOM 1301 O O . TRP A 1 159 ? 7.115 3.379 -8.575 1.00 97.75 159 TRP A O 1
ATOM 1311 N N . TYR A 1 160 ? 8.471 4.900 -7.635 1.00 97.31 160 TYR A N 1
ATOM 1312 C CA . TYR A 1 160 ? 9.629 4.519 -8.427 1.00 97.31 160 TYR A CA 1
ATOM 1313 C C . TYR A 1 160 ? 10.861 4.364 -7.545 1.00 97.31 160 TYR A C 1
ATOM 1315 O O . TYR A 1 160 ? 11.071 5.126 -6.600 1.00 97.31 160 TYR A O 1
ATOM 1323 N N . LEU A 1 161 ? 11.678 3.367 -7.867 1.00 96.75 161 LEU A N 1
ATOM 1324 C CA . LEU A 1 161 ? 12.979 3.132 -7.258 1.00 96.75 161 LEU A CA 1
ATOM 1325 C C . LEU A 1 161 ? 14.064 3.227 -8.319 1.00 96.75 161 LEU A C 1
ATOM 1327 O O . LEU A 1 161 ? 13.885 2.805 -9.462 1.00 96.75 161 LEU A O 1
ATOM 1331 N N . LEU A 1 162 ? 15.211 3.753 -7.917 1.00 95.12 162 LEU A N 1
ATOM 1332 C CA . LEU A 1 162 ? 16.413 3.769 -8.738 1.00 95.12 162 LEU A CA 1
ATOM 1333 C C . LEU A 1 162 ? 17.462 2.834 -8.136 1.00 95.12 162 LEU A C 1
ATOM 1335 O O . LEU A 1 162 ? 17.538 2.742 -6.909 1.00 95.12 162 LEU A O 1
ATOM 1339 N N . PRO A 1 163 ? 18.299 2.172 -8.956 1.00 93.69 163 PRO A N 1
ATOM 1340 C CA . PRO A 1 163 ? 19.458 1.453 -8.447 1.00 93.69 163 PRO A CA 1
ATOM 1341 C C . PRO A 1 163 ? 20.304 2.363 -7.558 1.00 93.69 163 PRO A C 1
ATOM 1343 O O . PRO A 1 163 ? 20.529 3.528 -7.883 1.00 93.69 163 PRO A O 1
ATOM 1346 N N . TRP A 1 164 ? 20.803 1.826 -6.449 1.00 91.19 164 TRP A N 1
ATOM 1347 C CA . TRP A 1 164 ? 21.636 2.583 -5.509 1.00 91.19 164 TRP A CA 1
ATOM 1348 C C . TRP A 1 164 ? 22.971 3.037 -6.124 1.00 91.19 164 TRP A C 1
ATOM 1350 O O . TRP A 1 164 ? 23.545 4.029 -5.686 1.00 91.19 164 TRP A O 1
ATOM 1360 N N . ASN A 1 165 ? 23.451 2.321 -7.146 1.00 86.88 165 ASN A N 1
ATOM 1361 C CA . ASN A 1 165 ? 24.685 2.610 -7.866 1.00 86.88 165 ASN A CA 1
ATOM 1362 C C . ASN A 1 165 ? 24.426 2.628 -9.379 1.00 86.88 165 ASN A C 1
ATOM 1364 O O . ASN A 1 165 ? 24.633 1.630 -10.071 1.00 86.88 165 ASN A O 1
ATOM 1368 N N . ILE A 1 166 ? 23.924 3.753 -9.893 1.00 88.12 166 ILE A N 1
ATOM 1369 C CA . ILE A 1 166 ? 23.776 3.955 -11.339 1.00 88.12 166 ILE A CA 1
ATOM 1370 C C . ILE A 1 166 ? 25.166 4.197 -11.936 1.00 88.12 166 ILE A C 1
ATOM 1372 O O . ILE A 1 166 ? 25.770 5.243 -11.721 1.00 88.12 166 ILE A O 1
ATOM 1376 N N . THR A 1 167 ? 25.660 3.226 -12.702 1.00 82.50 167 THR A N 1
ATOM 1377 C CA . THR A 1 167 ? 26.991 3.259 -13.335 1.00 82.50 167 THR A CA 1
ATOM 1378 C C . THR A 1 167 ? 26.949 3.482 -14.848 1.00 82.50 167 THR A C 1
ATOM 1380 O O . THR A 1 167 ? 27.995 3.567 -15.486 1.00 82.50 167 THR A O 1
ATOM 1383 N N . SER A 1 168 ? 25.752 3.566 -15.437 1.00 85.44 168 SER A N 1
ATOM 1384 C CA . SER A 1 168 ? 25.533 3.737 -16.875 1.00 85.44 168 SER A CA 1
ATOM 1385 C C . SER A 1 168 ? 24.669 4.962 -17.154 1.00 85.44 168 SER A C 1
ATOM 1387 O O . SER A 1 168 ? 23.745 5.254 -16.397 1.00 85.44 168 SER A O 1
ATOM 1389 N N . ASP A 1 169 ? 24.908 5.616 -18.293 1.00 89.06 169 ASP A N 1
ATOM 1390 C CA . ASP A 1 169 ? 24.094 6.735 -18.792 1.00 89.06 169 ASP A CA 1
ATOM 1391 C C . ASP A 1 169 ? 22.638 6.336 -19.078 1.00 89.06 169 ASP A C 1
ATOM 1393 O O . ASP A 1 169 ? 21.753 7.192 -19.180 1.00 89.06 169 ASP A O 1
ATOM 1397 N N . LYS A 1 170 ? 22.382 5.030 -19.236 1.00 94.00 170 LYS A N 1
ATOM 1398 C CA . LYS A 1 170 ? 21.055 4.467 -19.472 1.00 94.00 170 LYS A CA 1
ATOM 1399 C C . LYS A 1 170 ? 20.761 3.333 -18.496 1.00 94.00 170 LYS A C 1
ATOM 1401 O O . LYS A 1 170 ? 21.534 2.384 -18.375 1.00 94.00 170 LYS A O 1
ATOM 1406 N N . VAL A 1 171 ? 19.580 3.362 -17.888 1.00 95.94 171 VAL A N 1
ATOM 1407 C CA . VAL A 1 171 ? 19.126 2.387 -16.886 1.00 95.94 171 VAL A CA 1
ATOM 1408 C C . VAL A 1 171 ? 17.951 1.586 -17.443 1.00 95.94 171 VAL A C 1
ATOM 1410 O O . VAL A 1 171 ? 16.975 2.176 -17.895 1.00 95.94 171 VAL A O 1
ATOM 1413 N N . SER A 1 172 ? 18.036 0.253 -17.428 1.00 95.94 172 SER A N 1
ATOM 1414 C CA . SER A 1 172 ? 16.927 -0.622 -17.839 1.00 95.94 172 SER A CA 1
ATOM 1415 C C . SER A 1 172 ? 15.729 -0.468 -16.899 1.00 95.94 172 SER A C 1
ATOM 1417 O O . SER A 1 172 ? 15.901 -0.153 -15.723 1.00 95.94 172 SER A O 1
ATOM 1419 N N . LEU A 1 173 ? 14.516 -0.721 -17.386 1.00 96.75 173 LEU A N 1
ATOM 1420 C CA . LEU A 1 173 ? 13.286 -0.546 -16.609 1.00 96.75 173 LEU A CA 1
ATOM 1421 C C . LEU A 1 173 ? 12.638 -1.891 -16.263 1.00 96.75 173 LEU A C 1
ATOM 1423 O O . LEU A 1 173 ? 12.378 -2.700 -17.146 1.00 96.75 173 LEU A O 1
ATOM 1427 N N . ALA A 1 174 ? 12.309 -2.091 -14.990 1.00 96.94 174 ALA A N 1
ATOM 1428 C CA . ALA A 1 174 ? 11.353 -3.085 -14.522 1.00 96.94 174 ALA A CA 1
ATOM 1429 C C . ALA A 1 174 ? 10.034 -2.385 -14.157 1.00 96.94 174 ALA A C 1
ATOM 1431 O O . ALA A 1 174 ? 9.936 -1.695 -13.143 1.00 96.94 174 ALA A O 1
ATOM 1432 N N . PHE A 1 175 ? 9.012 -2.538 -14.994 1.00 97.38 175 PHE A N 1
ATOM 1433 C CA . PHE A 1 175 ? 7.689 -1.967 -14.761 1.00 97.38 175 PHE A CA 1
ATOM 1434 C C . PHE A 1 175 ? 6.783 -2.997 -14.089 1.00 97.38 175 PHE A C 1
ATOM 1436 O O . PHE A 1 175 ? 6.385 -3.987 -14.705 1.00 97.38 175 PHE A O 1
ATOM 1443 N N . LEU A 1 176 ? 6.502 -2.791 -12.805 1.00 97.00 176 LEU A N 1
ATOM 1444 C CA . LEU A 1 176 ? 5.732 -3.718 -11.985 1.00 97.00 176 LEU A CA 1
ATOM 1445 C C . LEU A 1 176 ? 4.252 -3.330 -11.979 1.00 97.00 176 LEU A C 1
ATOM 1447 O O . LEU A 1 176 ? 3.877 -2.226 -11.581 1.00 97.00 176 LEU A O 1
ATOM 1451 N N . ILE A 1 177 ? 3.398 -4.275 -12.367 1.00 97.25 177 ILE A N 1
ATOM 1452 C CA . ILE A 1 177 ? 1.942 -4.117 -12.412 1.00 97.25 177 ILE A CA 1
ATOM 1453 C C . ILE A 1 177 ? 1.319 -5.054 -11.374 1.00 97.25 177 ILE A C 1
ATOM 1455 O O . ILE A 1 177 ? 1.487 -6.278 -11.456 1.00 97.25 177 ILE A O 1
ATOM 1459 N N . HIS A 1 178 ? 0.641 -4.494 -10.367 1.00 96.69 178 HIS A N 1
ATOM 1460 C CA . HIS A 1 178 ? 0.066 -5.302 -9.292 1.00 96.69 178 HIS A CA 1
ATOM 1461 C C . HIS A 1 178 ? -1.134 -6.119 -9.788 1.00 96.69 178 HIS A C 1
ATOM 1463 O O . HIS A 1 178 ? -1.768 -5.818 -10.801 1.00 96.69 178 HIS A O 1
ATOM 1469 N N . GLY A 1 179 ? -1.397 -7.221 -9.083 1.00 92.00 179 GLY A N 1
ATOM 1470 C CA . GLY A 1 179 ? -2.522 -8.121 -9.325 1.00 92.00 179 GLY A CA 1
ATOM 1471 C C . GLY A 1 179 ? -3.534 -8.076 -8.183 1.00 92.00 179 GLY A C 1
ATOM 1472 O O . GLY A 1 179 ? -3.213 -7.530 -7.131 1.00 92.00 179 GLY A O 1
ATOM 1473 N N . GLY A 1 180 ? -4.710 -8.692 -8.385 1.00 85.25 180 GLY A N 1
ATOM 1474 C CA . GLY A 1 180 ? -5.891 -8.418 -7.557 1.00 85.25 180 GLY A CA 1
ATOM 1475 C C . GLY A 1 180 ? -6.258 -6.961 -7.800 1.00 85.25 180 GLY A C 1
ATOM 1476 O O . GLY A 1 180 ? -5.587 -6.101 -7.239 1.00 85.25 180 GLY A O 1
ATOM 1477 N N . PRO A 1 181 ? -7.180 -6.654 -8.729 1.00 82.81 181 PRO A N 1
ATOM 1478 C CA . PRO A 1 181 ? -7.295 -5.280 -9.205 1.00 82.81 181 PRO A CA 1
ATOM 1479 C C . PRO A 1 181 ? -7.535 -4.286 -8.060 1.00 82.81 181 PRO A C 1
ATOM 1481 O O . PRO A 1 181 ? -7.115 -3.140 -8.162 1.00 82.81 181 PRO A O 1
ATOM 1484 N N . GLN A 1 182 ? -8.107 -4.779 -6.957 1.00 92.56 182 GLN A N 1
ATOM 1485 C CA . GLN A 1 182 ? -8.266 -4.117 -5.670 1.00 92.56 182 GLN A CA 1
ATOM 1486 C C . GLN A 1 182 ? -7.125 -4.424 -4.702 1.00 92.56 182 GLN A C 1
ATOM 1488 O O . GLN A 1 182 ? -7.287 -5.119 -3.702 1.00 92.56 182 GLN A O 1
ATOM 1493 N N . ASN A 1 183 ? -5.948 -3.918 -5.041 1.00 93.62 183 ASN A N 1
ATOM 1494 C CA . ASN A 1 183 ? -4.750 -3.930 -4.213 1.00 93.62 183 ASN A CA 1
ATOM 1495 C C . ASN A 1 183 ? -3.907 -2.704 -4.583 1.00 93.62 183 ASN A C 1
ATOM 1497 O O . ASN A 1 183 ? -4.118 -2.130 -5.646 1.00 93.62 183 ASN A O 1
ATOM 1501 N N . SER A 1 184 ? -2.921 -2.344 -3.774 1.00 96.56 184 SER A N 1
ATOM 1502 C CA . SER A 1 184 ? -1.955 -1.290 -4.087 1.00 96.56 184 SER A CA 1
ATOM 1503 C C . SER A 1 184 ? -0.526 -1.822 -4.007 1.00 96.56 184 SER A C 1
ATOM 1505 O O . SER A 1 184 ? -0.201 -2.746 -3.260 1.00 96.56 184 SER A O 1
ATOM 1507 N N . TRP A 1 185 ? 0.391 -1.167 -4.710 1.00 97.00 185 TRP A N 1
ATOM 1508 C CA . TRP A 1 185 ? 1.781 -1.101 -4.287 1.00 97.00 185 TRP A CA 1
ATOM 1509 C C . TRP A 1 185 ? 1.878 -0.293 -2.997 1.00 97.00 185 TRP A C 1
ATOM 1511 O O . TRP A 1 185 ? 1.853 0.943 -3.003 1.00 97.00 185 TRP A O 1
ATOM 1521 N N . TYR A 1 186 ? 1.988 -1.024 -1.894 1.00 95.75 186 TYR A N 1
ATOM 1522 C CA . TYR A 1 186 ? 2.309 -0.482 -0.587 1.00 95.75 186 TYR A CA 1
ATOM 1523 C C . TYR A 1 186 ? 3.825 -0.378 -0.396 1.00 95.75 186 TYR A C 1
ATOM 1525 O O . TYR A 1 186 ? 4.568 -1.256 -0.841 1.00 95.75 186 TYR A O 1
ATOM 1533 N N . ASN A 1 187 ? 4.278 0.651 0.318 1.00 94.81 187 ASN A N 1
ATOM 1534 C CA . ASN A 1 187 ? 5.634 0.795 0.836 1.00 94.81 187 ASN A CA 1
ATOM 1535 C C . ASN A 1 187 ? 5.874 -0.262 1.921 1.00 94.81 187 ASN A C 1
ATOM 1537 O O . ASN A 1 187 ? 5.811 0.020 3.111 1.00 94.81 187 ASN A O 1
ATOM 1541 N N . THR A 1 188 ? 6.070 -1.500 1.485 1.00 93.69 188 THR A N 1
ATOM 1542 C CA . THR A 1 188 ? 6.142 -2.708 2.311 1.00 93.69 188 THR A CA 1
ATOM 1543 C C . THR A 1 188 ? 7.310 -3.566 1.874 1.00 93.69 188 THR A C 1
ATOM 1545 O O . THR A 1 188 ? 7.781 -3.496 0.731 1.00 93.69 188 THR A O 1
ATOM 1548 N N . TRP A 1 189 ? 7.747 -4.447 2.768 1.00 91.50 189 TRP A N 1
ATOM 1549 C CA . TRP A 1 189 ? 8.747 -5.446 2.431 1.00 91.50 189 TRP A CA 1
ATOM 1550 C C . TRP A 1 189 ? 8.129 -6.813 2.136 1.00 91.50 189 TRP A C 1
ATOM 1552 O O . TRP A 1 189 ? 7.717 -7.555 3.025 1.00 91.50 189 TRP A O 1
ATOM 1562 N N . GLY A 1 190 ? 8.150 -7.205 0.864 1.00 88.88 190 GLY A N 1
ATOM 1563 C CA . GLY A 1 190 ? 7.668 -8.510 0.411 1.00 88.88 190 GLY A CA 1
ATOM 1564 C C . GLY A 1 190 ? 8.775 -9.448 -0.067 1.00 88.88 190 GLY A C 1
ATOM 1565 O O . GLY A 1 190 ? 9.879 -9.034 -0.411 1.00 88.88 190 GLY A O 1
ATOM 1566 N N . ARG A 1 191 ? 8.457 -10.745 -0.169 1.00 85.06 191 ARG A N 1
ATOM 1567 C CA . ARG A 1 191 ? 9.277 -11.729 -0.913 1.00 85.06 191 ARG A CA 1
ATOM 1568 C C . ARG A 1 191 ? 8.953 -11.761 -2.408 1.00 85.06 191 ARG A C 1
ATOM 1570 O O . ARG A 1 191 ? 9.748 -12.247 -3.203 1.00 85.06 191 ARG A O 1
ATOM 1577 N N . ARG A 1 192 ? 7.763 -11.291 -2.784 1.00 84.00 192 ARG A N 1
ATOM 1578 C CA . ARG A 1 192 ? 7.272 -11.236 -4.165 1.00 84.00 192 ARG A CA 1
ATOM 1579 C C . ARG A 1 192 ? 7.169 -9.779 -4.581 1.00 84.00 192 ARG A C 1
ATOM 1581 O O . ARG A 1 192 ? 6.800 -8.958 -3.750 1.00 84.00 192 ARG A O 1
ATOM 1588 N N . TRP A 1 193 ? 7.488 -9.490 -5.842 1.00 90.88 193 TRP A N 1
ATOM 1589 C CA . TRP A 1 193 ? 7.417 -8.137 -6.409 1.00 90.88 193 TRP A CA 1
ATOM 1590 C C . TRP A 1 193 ? 8.173 -7.077 -5.594 1.00 90.88 193 TRP A C 1
ATOM 1592 O O . TRP A 1 193 ? 7.783 -5.919 -5.565 1.00 90.88 193 TRP A O 1
ATOM 1602 N N . ASN A 1 194 ? 9.249 -7.471 -4.909 1.00 94.50 194 ASN A N 1
ATOM 1603 C CA . ASN A 1 194 ? 10.033 -6.558 -4.088 1.00 94.50 194 ASN A CA 1
ATOM 1604 C C . ASN A 1 194 ? 10.861 -5.633 -4.986 1.00 94.50 194 ASN A C 1
ATOM 1606 O O . ASN A 1 194 ? 11.740 -6.102 -5.711 1.00 94.50 194 ASN A O 1
ATOM 1610 N N . PHE A 1 195 ? 10.600 -4.329 -4.919 1.00 96.50 195 PHE A N 1
ATOM 1611 C CA . PHE A 1 195 ? 11.222 -3.355 -5.813 1.00 96.50 195 PHE A CA 1
ATOM 1612 C C . PHE A 1 195 ? 12.744 -3.301 -5.608 1.00 96.50 195 PHE A C 1
ATOM 1614 O O . PHE A 1 195 ? 13.484 -3.197 -6.584 1.00 96.50 195 PHE A O 1
ATOM 1621 N N . GLN A 1 196 ? 13.238 -3.468 -4.375 1.00 94.75 196 GLN A N 1
ATOM 1622 C CA . GLN A 1 196 ? 14.679 -3.472 -4.109 1.00 94.75 196 GLN A CA 1
ATOM 1623 C C . GLN A 1 196 ? 15.401 -4.633 -4.784 1.00 94.75 196 GLN A C 1
ATOM 1625 O O . GLN A 1 196 ? 16.548 -4.475 -5.186 1.00 94.75 196 GLN A O 1
ATOM 1630 N N . VAL A 1 197 ? 14.748 -5.788 -4.953 1.00 93.44 197 VAL A N 1
ATOM 1631 C CA . VAL A 1 197 ? 15.364 -6.933 -5.642 1.00 93.44 197 VAL A CA 1
ATOM 1632 C C . VAL A 1 197 ? 15.664 -6.585 -7.098 1.00 93.44 197 VAL A C 1
ATOM 1634 O O . VAL A 1 197 ? 16.756 -6.877 -7.573 1.00 93.44 197 VAL A O 1
ATOM 1637 N N . TYR A 1 198 ? 14.746 -5.914 -7.797 1.00 95.00 198 TYR A N 1
ATOM 1638 C CA . TYR A 1 198 ? 14.978 -5.472 -9.177 1.00 95.00 198 TYR A CA 1
ATOM 1639 C C . TYR A 1 198 ? 15.973 -4.306 -9.241 1.00 95.00 198 TYR A C 1
ATOM 1641 O O . TYR A 1 198 ? 16.872 -4.312 -10.084 1.00 95.00 198 TYR A O 1
ATOM 1649 N N . ALA A 1 199 ? 15.879 -3.350 -8.311 1.00 95.12 199 ALA A N 1
ATOM 1650 C CA . ALA A 1 199 ? 16.813 -2.227 -8.232 1.00 95.12 199 ALA A CA 1
ATOM 1651 C C . ALA A 1 199 ? 18.257 -2.678 -7.964 1.00 95.12 199 ALA A C 1
ATOM 1653 O O . ALA A 1 199 ? 19.193 -2.161 -8.574 1.00 95.12 199 ALA A O 1
ATOM 1654 N N . ALA A 1 200 ? 18.446 -3.698 -7.123 1.00 92.06 200 ALA A N 1
ATOM 1655 C CA . ALA A 1 200 ? 19.745 -4.308 -6.851 1.00 92.06 200 ALA A CA 1
ATOM 1656 C C . ALA A 1 200 ? 20.351 -5.011 -8.079 1.00 92.06 200 ALA A C 1
ATOM 1658 O O . ALA A 1 200 ? 21.568 -5.143 -8.160 1.00 92.06 200 ALA A O 1
ATOM 1659 N N . GLN A 1 201 ? 19.524 -5.421 -9.047 1.00 92.25 201 GLN A N 1
ATOM 1660 C CA . GLN A 1 201 ? 19.966 -5.968 -10.337 1.00 92.25 201 GLN A CA 1
ATOM 1661 C C . GLN A 1 201 ? 20.216 -4.877 -11.396 1.00 92.25 201 GLN A C 1
ATOM 1663 O O . GLN A 1 201 ? 20.465 -5.192 -12.557 1.00 92.25 201 GLN A O 1
ATOM 1668 N N . GLY A 1 202 ? 20.146 -3.594 -11.020 1.00 93.00 202 GLY A N 1
ATOM 1669 C CA . GLY A 1 202 ? 20.437 -2.466 -11.907 1.00 93.00 202 GLY A CA 1
ATOM 1670 C C . GLY A 1 202 ? 19.237 -1.927 -12.690 1.00 93.00 202 GLY A C 1
ATOM 1671 O O . GLY A 1 202 ? 19.433 -1.125 -13.603 1.00 93.00 202 GLY A O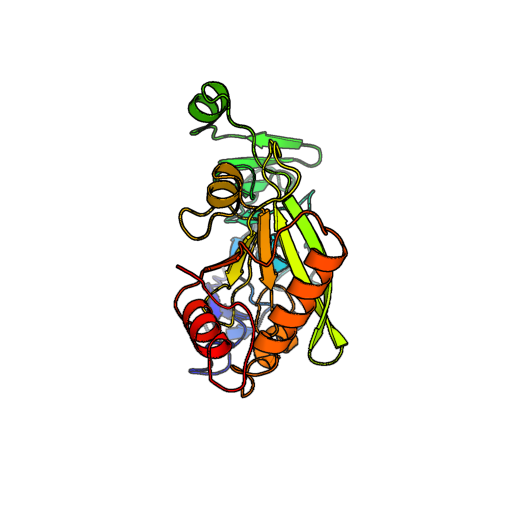 1
ATOM 1672 N N . TYR A 1 203 ? 18.008 -2.322 -12.345 1.00 95.62 203 TYR A N 1
ATOM 1673 C CA . TYR A 1 203 ? 16.798 -1.787 -12.975 1.00 95.62 203 TYR A CA 1
ATOM 1674 C C . TYR A 1 203 ? 16.280 -0.550 -12.238 1.00 95.62 203 TYR A C 1
ATOM 1676 O O . TYR A 1 203 ? 16.157 -0.547 -11.017 1.00 95.62 203 TYR A O 1
ATOM 1684 N N . ALA A 1 204 ? 15.881 0.485 -12.972 1.00 97.12 204 ALA A N 1
ATOM 1685 C CA . ALA A 1 204 ? 14.881 1.407 -12.454 1.00 97.12 204 ALA A CA 1
ATOM 1686 C C . ALA A 1 204 ? 13.570 0.631 -12.313 1.00 97.12 204 ALA A C 1
ATOM 1688 O O . ALA A 1 204 ? 13.228 -0.164 -13.187 1.00 97.12 204 ALA A O 1
ATOM 1689 N N . VAL A 1 205 ? 12.845 0.838 -11.223 1.00 97.75 205 VAL A N 1
ATOM 1690 C CA . VAL A 1 205 ? 11.591 0.133 -10.953 1.00 97.75 205 VAL A CA 1
ATOM 1691 C C . VAL A 1 205 ? 10.480 1.153 -10.878 1.00 97.75 205 VAL A C 1
ATOM 1693 O O . VAL A 1 205 ? 10.633 2.153 -10.187 1.00 97.75 205 VAL A O 1
ATOM 1696 N N . ILE A 1 206 ? 9.376 0.924 -11.579 1.00 98.19 206 ILE A N 1
ATOM 1697 C CA . ILE A 1 206 ? 8.195 1.792 -11.528 1.00 98.19 206 ILE A CA 1
ATOM 1698 C C . ILE A 1 206 ? 6.985 0.907 -11.252 1.00 98.19 206 ILE A C 1
ATOM 1700 O O . ILE A 1 206 ? 6.803 -0.107 -11.921 1.00 98.19 206 ILE A O 1
ATOM 1704 N N . GLY A 1 207 ? 6.157 1.304 -10.291 1.00 97.81 207 GLY A N 1
ATOM 1705 C CA . GLY A 1 207 ? 4.850 0.715 -10.033 1.00 97.81 207 GLY A CA 1
ATOM 1706 C C . GLY A 1 207 ? 3.810 1.811 -9.864 1.00 97.81 207 GLY A C 1
ATOM 1707 O O . GLY A 1 207 ? 4.057 2.808 -9.191 1.00 97.81 207 GLY A O 1
ATOM 1708 N N . ILE A 1 208 ? 2.656 1.635 -10.499 1.00 98.12 208 ILE A N 1
ATOM 1709 C CA . ILE A 1 208 ? 1.546 2.593 -10.484 1.00 98.12 208 ILE A CA 1
ATOM 1710 C C . ILE A 1 208 ? 0.360 1.928 -9.798 1.00 98.12 208 ILE A C 1
ATOM 1712 O O . ILE A 1 208 ? 0.051 0.778 -10.111 1.00 98.12 208 ILE A O 1
ATOM 1716 N N . ASN A 1 209 ? -0.283 2.661 -8.895 1.00 98.25 209 ASN A N 1
ATOM 1717 C CA . ASN A 1 209 ? -1.520 2.262 -8.240 1.00 98.25 209 ASN A CA 1
ATOM 1718 C C . ASN A 1 209 ? -2.697 2.812 -9.037 1.00 98.25 209 ASN A C 1
ATOM 1720 O O . ASN A 1 209 ? -3.183 3.912 -8.787 1.00 98.25 209 ASN A O 1
ATOM 1724 N N . PHE A 1 210 ? -3.093 2.055 -10.053 1.00 97.81 210 PHE A N 1
ATOM 1725 C CA . PHE A 1 210 ? -4.123 2.431 -11.017 1.00 97.81 210 PHE A CA 1
ATOM 1726 C C . PHE A 1 210 ? -5.544 2.404 -10.421 1.00 97.81 210 PHE A C 1
ATOM 1728 O O . PHE A 1 210 ? -5.759 1.823 -9.355 1.00 97.81 210 PHE A O 1
ATOM 1735 N N . HIS A 1 211 ? -6.521 2.979 -11.128 1.00 97.88 211 HIS A N 1
ATOM 1736 C CA . HIS A 1 211 ? -7.958 2.925 -10.831 1.00 97.88 211 HIS A CA 1
ATOM 1737 C C . HIS A 1 211 ? -8.397 1.501 -10.477 1.00 97.88 211 HIS A C 1
ATOM 1739 O O . HIS A 1 211 ? -8.318 0.587 -11.297 1.00 97.88 211 HIS A O 1
ATOM 1745 N N . GLY A 1 212 ? -8.839 1.307 -9.239 1.00 96.00 212 GLY A N 1
ATOM 1746 C CA . GLY A 1 212 ? -9.051 -0.006 -8.636 1.00 96.00 212 GLY A CA 1
ATOM 1747 C C . GLY A 1 212 ? -8.242 -0.221 -7.363 1.00 96.00 212 GLY A C 1
ATOM 1748 O O . GLY A 1 212 ? -8.673 -0.985 -6.511 1.00 96.00 212 GLY A O 1
ATOM 1749 N N . SER A 1 213 ? -7.122 0.481 -7.192 1.00 97.44 213 SER A N 1
ATOM 1750 C CA . SER A 1 213 ? -6.232 0.299 -6.041 1.00 97.44 213 SER A CA 1
ATOM 1751 C C . SER A 1 213 ? -6.879 0.702 -4.710 1.00 97.44 213 SER A C 1
ATOM 1753 O O . SER A 1 213 ? -7.561 1.722 -4.617 1.00 97.44 213 SER A O 1
ATOM 1755 N N . ASP A 1 214 ? -6.622 -0.061 -3.650 1.00 95.81 214 ASP A N 1
ATOM 1756 C CA . ASP A 1 214 ? -7.438 -0.055 -2.426 1.00 95.81 214 ASP A CA 1
ATOM 1757 C C . ASP A 1 214 ? -7.019 0.984 -1.365 1.00 95.81 214 ASP A C 1
ATOM 1759 O O . ASP A 1 214 ? -7.777 1.289 -0.440 1.00 95.81 214 ASP A O 1
ATOM 1763 N N . SER A 1 215 ? -5.846 1.607 -1.511 1.00 95.38 215 SER A N 1
ATOM 1764 C CA . SER A 1 215 ? -5.349 2.619 -0.559 1.00 95.38 215 SER A CA 1
ATOM 1765 C C . SER A 1 215 ? -5.822 4.058 -0.824 1.00 95.38 215 SER A C 1
ATOM 1767 O O . SER A 1 215 ? -5.318 4.986 -0.187 1.00 95.38 215 SER A O 1
ATOM 1769 N N . TYR A 1 216 ? -6.742 4.262 -1.775 1.00 96.12 216 TYR A N 1
ATOM 1770 C CA . TYR A 1 216 ? -7.137 5.589 -2.288 1.00 96.12 216 TYR A CA 1
ATOM 1771 C C . TYR A 1 216 ? -8.632 5.904 -2.136 1.00 96.12 216 TYR A C 1
ATOM 1773 O O . TYR A 1 216 ? -9.098 6.927 -2.626 1.00 96.12 216 TYR A O 1
ATOM 1781 N N . GLY A 1 217 ? -9.371 5.073 -1.395 1.00 95.75 217 GLY A N 1
ATOM 1782 C CA . GLY A 1 217 ? -10.808 5.252 -1.167 1.00 95.75 217 GLY A CA 1
ATOM 1783 C C . GLY A 1 217 ? -11.668 4.314 -2.013 1.00 95.75 217 GLY A C 1
ATOM 1784 O O . GLY A 1 217 ? -11.242 3.798 -3.050 1.00 95.75 217 GLY A O 1
ATOM 1785 N N . GLN A 1 218 ? -12.899 4.094 -1.562 1.00 95.25 218 GLN A N 1
ATOM 1786 C CA . GLN A 1 218 ? -13.799 3.089 -2.117 1.00 95.25 218 GLN A CA 1
ATOM 1787 C C . GLN A 1 218 ? -14.229 3.463 -3.529 1.00 95.25 218 GLN A C 1
ATOM 1789 O O . GLN A 1 218 ? -14.231 2.607 -4.398 1.00 95.25 218 GLN A O 1
ATOM 1794 N N . ASN A 1 219 ? -14.486 4.746 -3.801 1.00 95.56 219 ASN A N 1
ATOM 1795 C CA . ASN A 1 219 ? -14.839 5.198 -5.150 1.00 95.56 219 ASN A CA 1
ATOM 1796 C C . ASN A 1 219 ? -13.720 4.908 -6.162 1.00 95.56 219 ASN A C 1
ATOM 1798 O O . ASN A 1 219 ? -13.995 4.465 -7.274 1.00 95.56 219 ASN A O 1
ATOM 1802 N N . PHE A 1 220 ? -12.458 5.120 -5.772 1.00 96.81 220 PHE A N 1
ATOM 1803 C CA . PHE A 1 220 ? -11.317 4.796 -6.625 1.00 96.81 220 PHE A CA 1
ATOM 1804 C C . PHE A 1 220 ? -11.156 3.279 -6.781 1.00 96.81 220 PHE A C 1
ATOM 1806 O O . PHE A 1 220 ? -10.896 2.804 -7.881 1.00 96.81 220 PHE A O 1
ATOM 1813 N N . THR A 1 221 ? -11.398 2.507 -5.719 1.00 96.00 221 THR A N 1
ATOM 1814 C CA . THR A 1 221 ? -11.399 1.031 -5.750 1.00 96.00 221 THR A CA 1
ATOM 1815 C C . THR A 1 221 ? -12.496 0.475 -6.672 1.00 96.00 221 THR A C 1
ATOM 1817 O O . THR A 1 221 ? -12.262 -0.439 -7.462 1.00 96.00 221 THR A O 1
ATOM 1820 N N . ASP A 1 222 ? -13.690 1.065 -6.624 1.00 95.06 222 ASP A N 1
ATOM 1821 C CA . ASP A 1 222 ? -14.865 0.671 -7.407 1.00 95.06 222 ASP A CA 1
ATOM 1822 C C . ASP A 1 222 ? -14.779 1.103 -8.870 1.00 95.06 222 ASP A C 1
ATOM 1824 O O . ASP A 1 222 ? -15.430 0.507 -9.728 1.00 95.06 222 ASP A O 1
ATOM 1828 N N . SER A 1 223 ? -13.974 2.124 -9.175 1.00 95.62 223 SER A N 1
ATOM 1829 C CA . SER A 1 223 ? -13.863 2.704 -10.519 1.00 95.62 223 SER A CA 1
ATOM 1830 C C . SER A 1 223 ? -13.448 1.696 -11.596 1.00 95.62 223 SER A C 1
ATOM 1832 O O . SER A 1 223 ? -13.761 1.889 -12.769 1.00 95.62 223 SER A O 1
ATOM 1834 N N . ILE A 1 224 ? -12.786 0.605 -11.201 1.00 94.06 224 ILE A N 1
ATOM 1835 C CA . ILE A 1 224 ? -12.370 -0.465 -12.106 1.00 94.06 224 ILE A CA 1
ATOM 1836 C C . ILE A 1 224 ? -13.535 -1.354 -12.561 1.00 94.06 224 ILE A C 1
ATOM 1838 O O . ILE A 1 224 ? -13.425 -2.065 -13.563 1.00 94.06 224 ILE A O 1
ATOM 1842 N N . THR A 1 225 ? -14.666 -1.332 -11.854 1.00 91.81 225 THR A N 1
ATOM 1843 C CA . THR A 1 225 ? -15.835 -2.151 -12.175 1.00 91.81 225 THR A CA 1
ATOM 1844 C C . THR A 1 225 ? 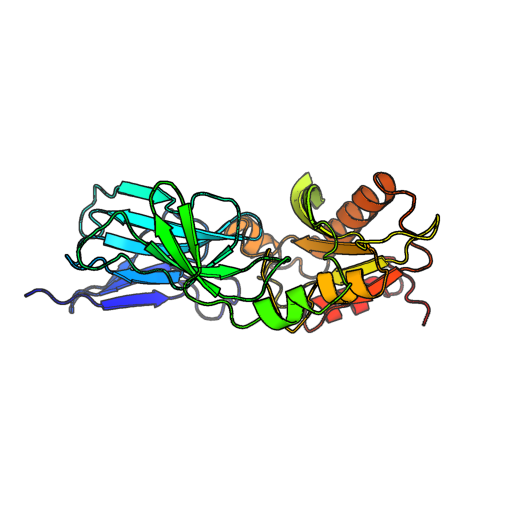-16.392 -1.777 -13.547 1.00 91.81 225 THR A C 1
ATOM 1846 O O . THR A 1 225 ? -16.784 -0.643 -13.797 1.00 91.81 225 THR A O 1
ATOM 1849 N N . GLY A 1 226 ? -16.423 -2.751 -14.463 1.00 91.69 226 GLY A N 1
ATOM 1850 C CA . GLY A 1 226 ? -16.789 -2.531 -15.869 1.00 91.69 226 GLY A CA 1
ATOM 1851 C C . GLY A 1 226 ? -15.672 -1.933 -16.736 1.00 91.69 226 GLY A C 1
ATOM 1852 O O . GLY A 1 226 ? -15.830 -1.853 -17.950 1.00 91.69 226 GLY A O 1
ATOM 1853 N N . GLU A 1 227 ? -14.527 -1.594 -16.142 1.00 94.31 227 GLU A N 1
ATOM 1854 C CA . GLU A 1 227 ? -13.436 -0.823 -16.752 1.00 94.31 227 GLU A CA 1
ATOM 1855 C C . GLU A 1 227 ? -12.066 -1.531 -16.619 1.00 94.31 227 GLU A C 1
ATOM 1857 O O . GLU A 1 227 ? -11.003 -0.930 -16.763 1.00 94.31 227 GLU A O 1
ATOM 1862 N N . TYR A 1 228 ? -12.068 -2.849 -16.388 1.00 91.56 228 TYR A N 1
ATOM 1863 C CA . TYR A 1 228 ? -10.868 -3.684 -16.187 1.00 91.56 228 TYR A CA 1
ATOM 1864 C C . TYR A 1 228 ? -9.829 -3.526 -17.320 1.00 91.56 228 TYR A C 1
ATOM 1866 O O . TYR A 1 228 ? -8.640 -3.743 -17.140 1.00 91.56 228 TYR A O 1
ATOM 1874 N N . GLY A 1 229 ? -10.251 -3.174 -18.532 1.00 92.31 229 GLY A N 1
ATOM 1875 C CA . GLY A 1 229 ? -9.361 -3.023 -19.684 1.00 92.31 229 GLY A CA 1
ATOM 1876 C C . GLY A 1 229 ? -9.053 -1.580 -20.093 1.00 92.31 229 GLY A C 1
ATOM 1877 O O . GLY A 1 229 ? -8.426 -1.365 -21.136 1.00 92.31 229 GLY A O 1
ATOM 1878 N N . THR A 1 230 ? -9.558 -0.589 -19.372 1.00 94.12 230 THR A N 1
ATOM 1879 C CA . THR A 1 230 ? -9.630 0.803 -19.840 1.00 94.12 230 THR A CA 1
ATOM 1880 C C . THR A 1 230 ? -8.886 1.721 -18.884 1.00 94.12 230 THR A C 1
ATOM 1882 O O . THR A 1 230 ? -7.725 2.014 -19.162 1.00 94.12 230 THR A O 1
ATOM 1885 N N . LEU A 1 231 ? -9.485 2.108 -17.753 1.00 96.44 231 LEU A N 1
ATOM 1886 C CA . LEU A 1 231 ? -8.865 3.057 -16.815 1.00 96.44 231 LEU A CA 1
ATOM 1887 C C . LEU A 1 231 ? -7.494 2.575 -16.325 1.00 96.44 231 LEU A C 1
ATOM 1889 O O . LEU A 1 231 ? -6.534 3.331 -16.451 1.00 96.44 231 LEU A O 1
ATOM 1893 N N . PRO A 1 232 ? -7.328 1.301 -15.910 1.00 96.38 232 PRO A N 1
ATOM 1894 C CA . PRO A 1 232 ? -6.031 0.812 -15.458 1.00 96.38 232 PRO A CA 1
ATOM 1895 C C . PRO A 1 232 ? -4.962 0.868 -16.542 1.00 96.38 232 PRO A C 1
ATOM 1897 O O . PRO A 1 232 ? -3.810 1.196 -16.282 1.00 96.38 232 PRO A O 1
ATOM 1900 N N . TYR A 1 233 ? -5.347 0.564 -17.781 1.00 95.19 233 TYR A N 1
ATOM 1901 C CA . TYR A 1 233 ? -4.440 0.633 -18.917 1.00 95.19 233 TYR A CA 1
ATOM 1902 C C . TYR A 1 233 ? -3.990 2.075 -19.182 1.00 95.19 233 TYR A C 1
ATOM 1904 O O . TYR A 1 233 ? -2.799 2.315 -19.372 1.00 95.19 233 TYR A O 1
ATOM 1912 N N . GLU A 1 234 ? -4.923 3.027 -19.166 1.00 95.75 234 GLU A N 1
ATOM 1913 C CA . GLU A 1 234 ? -4.637 4.449 -19.364 1.00 95.75 234 GLU A CA 1
ATOM 1914 C C . GLU A 1 234 ? -3.763 5.019 -18.234 1.00 95.75 234 GLU A C 1
ATOM 1916 O O . GLU A 1 234 ? -2.771 5.690 -18.521 1.00 95.75 234 GLU A O 1
ATOM 1921 N N . ASP A 1 235 ? -4.026 4.670 -16.973 1.00 97.81 235 ASP A N 1
ATOM 1922 C CA . ASP A 1 235 ? -3.178 5.061 -15.838 1.00 97.81 235 ASP A CA 1
ATOM 1923 C C . ASP A 1 235 ? -1.748 4.549 -15.977 1.00 97.81 235 ASP A C 1
ATOM 1925 O O . ASP A 1 235 ? -0.787 5.290 -15.759 1.00 97.81 235 ASP A O 1
ATOM 1929 N N . LEU A 1 236 ? -1.600 3.277 -16.363 1.00 96.88 236 LEU A N 1
ATOM 1930 C CA . LEU A 1 236 ? -0.298 2.660 -16.582 1.00 96.88 236 LEU A CA 1
ATOM 1931 C C . LEU A 1 236 ? 0.464 3.376 -17.708 1.00 96.88 236 LEU A C 1
ATOM 1933 O O . LEU A 1 236 ? 1.670 3.587 -17.574 1.00 96.88 236 LEU A O 1
ATOM 1937 N N . GLN A 1 237 ? -0.218 3.789 -18.786 1.00 94.75 237 GLN A N 1
ATOM 1938 C CA . GLN A 1 237 ? 0.386 4.582 -19.866 1.00 94.75 237 GLN A CA 1
ATOM 1939 C C . GLN A 1 237 ? 0.839 5.947 -19.382 1.00 94.75 237 GLN A C 1
ATOM 1941 O O . GLN A 1 237 ? 2.015 6.290 -19.512 1.00 94.75 237 GLN A O 1
ATOM 1946 N N . LEU A 1 238 ? -0.099 6.718 -18.836 1.00 96.25 238 LEU A N 1
ATOM 1947 C CA . LEU A 1 238 ? 0.135 8.096 -18.432 1.00 96.25 238 LEU A CA 1
ATOM 1948 C C . LEU A 1 238 ? 1.222 8.161 -17.366 1.00 96.25 238 LEU A C 1
ATOM 1950 O O . LEU A 1 238 ? 2.147 8.969 -17.482 1.00 96.25 238 LEU A O 1
ATOM 1954 N N . GLY A 1 239 ? 1.172 7.265 -16.380 1.00 96.19 239 GLY A N 1
ATOM 1955 C CA . GLY A 1 239 ? 2.163 7.243 -15.321 1.00 96.19 239 GLY A CA 1
ATOM 1956 C C . GLY A 1 239 ? 3.546 6.824 -15.795 1.00 96.19 239 GLY A C 1
ATOM 1957 O O . GLY A 1 239 ? 4.531 7.483 -15.458 1.00 96.19 239 GLY A O 1
ATOM 1958 N N . LEU A 1 240 ? 3.640 5.802 -16.649 1.00 95.81 240 LEU A N 1
ATOM 1959 C CA . LEU A 1 240 ? 4.923 5.394 -17.212 1.00 95.81 240 LEU A CA 1
ATOM 1960 C C . LEU A 1 240 ? 5.534 6.519 -18.059 1.00 95.81 240 LEU A C 1
ATOM 1962 O O . LEU A 1 240 ? 6.689 6.892 -17.850 1.00 95.81 240 LEU A O 1
ATOM 1966 N N . THR A 1 241 ? 4.756 7.107 -18.971 1.00 94.75 241 THR A N 1
ATOM 1967 C CA . THR A 1 241 ? 5.206 8.220 -19.817 1.00 94.75 241 THR A CA 1
ATOM 1968 C C . THR A 1 241 ? 5.642 9.426 -18.986 1.00 94.75 241 THR A C 1
ATOM 1970 O O . THR A 1 241 ? 6.675 10.034 -19.282 1.00 94.75 241 THR A O 1
ATOM 1973 N N . ALA A 1 242 ? 4.903 9.772 -17.930 1.00 95.62 242 ALA A N 1
ATOM 1974 C CA . ALA A 1 242 ? 5.244 10.893 -17.062 1.00 95.62 242 ALA A CA 1
ATOM 1975 C C . ALA A 1 242 ? 6.595 10.693 -16.360 1.00 95.62 242 ALA A C 1
ATOM 1977 O O . ALA A 1 242 ? 7.413 11.618 -16.342 1.00 95.62 242 ALA A O 1
ATOM 1978 N N . ILE A 1 243 ? 6.862 9.497 -15.825 1.00 95.88 243 ILE A N 1
ATOM 1979 C CA . ILE A 1 243 ? 8.133 9.207 -15.150 1.00 95.88 243 ILE A CA 1
ATOM 1980 C C . ILE A 1 243 ? 9.292 9.148 -16.147 1.00 95.88 243 ILE A C 1
ATOM 1982 O O . ILE A 1 243 ? 10.328 9.763 -15.896 1.00 95.88 243 ILE A O 1
ATOM 1986 N N . LEU A 1 244 ? 9.120 8.501 -17.303 1.00 95.06 244 LEU A N 1
ATOM 1987 C CA . LEU A 1 244 ? 10.153 8.453 -18.346 1.00 95.06 244 LEU A CA 1
ATOM 1988 C C . LEU A 1 244 ? 10.523 9.853 -18.855 1.00 95.06 244 LEU A C 1
ATOM 1990 O O . LEU A 1 244 ? 11.701 10.151 -19.055 1.00 95.06 244 LEU A O 1
ATOM 1994 N N . LYS A 1 245 ? 9.541 10.755 -18.981 1.00 95.56 245 LYS A N 1
ATOM 1995 C CA . LYS A 1 245 ? 9.787 12.161 -19.333 1.00 95.56 245 LYS A CA 1
ATOM 1996 C C . LYS A 1 245 ? 10.604 12.894 -18.265 1.00 95.56 245 LYS A C 1
ATOM 1998 O O . LYS A 1 245 ? 11.475 13.691 -18.604 1.00 95.56 245 LYS A O 1
ATOM 2003 N N . GLN A 1 246 ? 10.330 12.643 -16.985 1.00 95.31 246 GLN A N 1
ATOM 2004 C CA . GLN A 1 246 ? 11.073 13.247 -15.872 1.00 95.31 246 GLN A CA 1
ATOM 2005 C C . GLN A 1 246 ? 12.469 12.637 -15.690 1.00 95.31 246 GLN A C 1
ATOM 2007 O O . GLN A 1 246 ? 13.368 13.297 -15.167 1.00 95.31 246 GLN A O 1
ATOM 2012 N N . LYS A 1 247 ? 12.655 11.377 -16.100 1.00 94.25 247 LYS A N 1
ATOM 2013 C CA . LYS A 1 247 ? 13.875 10.583 -15.911 1.00 94.25 247 LYS A CA 1
ATOM 2014 C C . LYS A 1 247 ? 14.356 10.012 -17.258 1.00 94.25 247 LYS A C 1
ATOM 2016 O O . LYS A 1 247 ? 14.349 8.798 -17.442 1.00 94.25 247 LYS A O 1
ATOM 2021 N N . PRO A 1 248 ? 14.840 10.853 -18.193 1.00 93.94 248 PRO A N 1
ATOM 2022 C CA . PRO A 1 248 ? 15.177 10.437 -19.565 1.00 93.94 248 PRO A CA 1
ATOM 2023 C C . PRO A 1 248 ? 16.375 9.472 -19.676 1.00 93.94 248 PRO A C 1
ATOM 2025 O O . PRO A 1 248 ? 16.692 8.976 -20.762 1.00 93.94 248 PRO A O 1
ATOM 2028 N N . TYR A 1 249 ? 17.080 9.217 -18.571 1.00 93.88 249 TYR A N 1
ATOM 2029 C CA . TYR A 1 249 ? 18.109 8.181 -18.480 1.00 93.88 249 TYR A CA 1
ATOM 2030 C C . TYR A 1 249 ? 17.521 6.780 -18.240 1.00 93.88 249 TYR A C 1
ATOM 2032 O O . TYR A 1 249 ? 18.227 5.796 -18.438 1.00 93.88 249 TYR A O 1
ATOM 2040 N N . ILE A 1 250 ? 16.244 6.654 -17.862 1.00 95.62 250 ILE A N 1
ATOM 2041 C CA . ILE A 1 250 ? 15.544 5.366 -17.876 1.00 95.62 250 ILE A CA 1
ATOM 2042 C C . ILE A 1 250 ? 15.251 5.013 -19.336 1.00 95.62 250 ILE A C 1
ATOM 2044 O O . ILE A 1 250 ? 14.667 5.798 -20.082 1.00 95.62 250 ILE A O 1
ATOM 2048 N N . ASP A 1 251 ? 15.712 3.847 -19.762 1.00 92.69 251 ASP A N 1
ATOM 2049 C CA . ASP A 1 251 ? 15.671 3.408 -21.148 1.00 92.69 251 ASP A CA 1
ATOM 2050 C C . ASP A 1 251 ? 14.439 2.546 -21.416 1.00 92.69 251 ASP A C 1
ATOM 2052 O O . ASP A 1 251 ? 14.406 1.355 -21.100 1.00 92.69 251 ASP A O 1
ATOM 2056 N N . GLU A 1 252 ? 13.428 3.148 -22.041 1.00 87.44 252 GLU A N 1
ATOM 2057 C CA . GLU A 1 252 ? 12.196 2.454 -22.419 1.00 87.44 252 GLU A CA 1
ATOM 2058 C C . GLU A 1 252 ? 12.417 1.329 -23.442 1.00 87.44 252 GLU A C 1
ATOM 2060 O O . GLU A 1 252 ? 11.620 0.393 -23.503 1.00 87.44 252 GLU A O 1
ATOM 2065 N N . ASN A 1 253 ? 13.518 1.363 -24.206 1.00 89.69 253 ASN A N 1
ATOM 2066 C CA . ASN A 1 253 ? 13.853 0.298 -25.155 1.00 89.69 253 ASN A CA 1
ATOM 2067 C C . ASN A 1 253 ? 14.455 -0.934 -24.466 1.00 89.69 253 ASN A C 1
ATOM 2069 O O . ASN A 1 253 ? 14.575 -1.989 -25.088 1.00 89.69 253 ASN A O 1
ATOM 2073 N N . ARG A 1 254 ? 14.821 -0.812 -23.184 1.00 92.12 254 ARG A N 1
ATOM 2074 C CA . ARG A 1 254 ? 15.287 -1.900 -22.313 1.00 92.12 254 ARG A CA 1
ATOM 2075 C C . ARG A 1 254 ? 14.345 -2.070 -21.124 1.00 92.12 254 ARG A C 1
ATOM 2077 O O . ARG A 1 254 ? 14.780 -2.207 -19.979 1.00 92.12 254 ARG A O 1
ATOM 2084 N N . ALA A 1 255 ? 13.047 -2.019 -21.407 1.00 92.06 255 ALA A N 1
ATOM 2085 C CA . ALA A 1 255 ? 12.000 -2.179 -20.418 1.00 92.06 255 ALA A CA 1
ATOM 2086 C C . ALA A 1 255 ? 11.393 -3.586 -20.435 1.00 92.06 255 ALA A C 1
ATOM 2088 O O . ALA A 1 255 ? 11.113 -4.153 -21.491 1.00 92.06 255 ALA A O 1
ATOM 2089 N N . VAL A 1 256 ? 11.131 -4.115 -19.243 1.00 92.94 256 VAL A N 1
ATOM 2090 C CA . VAL A 1 256 ? 10.374 -5.345 -19.014 1.00 92.94 256 VAL A CA 1
ATOM 2091 C C . VAL A 1 256 ? 9.182 -5.041 -18.110 1.00 92.94 256 VAL A C 1
ATOM 2093 O O . VAL A 1 256 ? 9.337 -4.412 -17.065 1.00 92.94 256 VAL A O 1
ATOM 2096 N N . ALA A 1 257 ? 7.989 -5.484 -18.505 1.00 93.62 257 ALA A N 1
ATOM 2097 C CA . ALA A 1 257 ? 6.794 -5.456 -17.664 1.00 93.62 257 ALA A CA 1
ATOM 2098 C C . ALA A 1 257 ? 6.666 -6.771 -16.891 1.00 93.62 257 ALA A C 1
ATOM 2100 O O . ALA A 1 257 ? 6.828 -7.846 -17.473 1.00 93.62 257 ALA A O 1
ATOM 2101 N N . LEU A 1 258 ? 6.349 -6.700 -15.597 1.00 94.12 258 LEU A N 1
ATOM 2102 C CA . LEU A 1 258 ? 6.153 -7.878 -14.758 1.00 94.12 258 LEU A CA 1
ATOM 2103 C C . LEU A 1 258 ? 4.913 -7.747 -13.871 1.00 94.12 258 LEU A C 1
ATOM 2105 O O . LEU A 1 258 ? 4.626 -6.689 -13.319 1.00 94.12 258 LEU A O 1
ATOM 2109 N N . GLY A 1 259 ? 4.186 -8.851 -13.723 1.00 93.75 259 GLY A N 1
ATOM 2110 C CA . GLY A 1 259 ? 2.956 -8.926 -12.944 1.00 93.75 259 GLY A CA 1
ATOM 2111 C C . GLY A 1 259 ? 2.386 -10.342 -12.959 1.00 93.75 259 GLY A C 1
ATOM 2112 O O . GLY A 1 259 ? 2.763 -11.172 -13.787 1.00 93.75 259 GLY A O 1
ATOM 2113 N N . ALA A 1 260 ? 1.480 -10.642 -12.030 1.00 92.88 260 ALA A N 1
ATOM 2114 C CA . ALA A 1 260 ? 0.732 -11.902 -12.001 1.00 92.88 260 ALA A CA 1
ATOM 2115 C C . ALA A 1 260 ? -0.750 -11.643 -11.740 1.00 92.88 260 ALA A C 1
ATOM 2117 O O . ALA A 1 260 ? -1.124 -10.565 -11.279 1.00 92.88 260 ALA A O 1
ATOM 2118 N N . SER A 1 261 ? -1.588 -12.649 -12.009 1.00 94.38 261 SER A N 1
ATOM 2119 C CA . SER A 1 261 ? -3.047 -12.514 -11.941 1.00 94.38 261 SER A CA 1
ATOM 2120 C C . SER A 1 261 ? -3.488 -11.313 -12.789 1.00 94.38 261 SER A C 1
ATOM 2122 O O . SER A 1 261 ? -3.101 -11.238 -13.954 1.00 94.38 261 SER A O 1
ATOM 2124 N N . TYR A 1 262 ? -4.202 -10.343 -12.219 1.00 95.44 262 TYR A N 1
ATOM 2125 C CA . TYR A 1 262 ? -4.606 -9.128 -12.922 1.00 95.44 262 TYR A CA 1
ATOM 2126 C C . TYR A 1 262 ? -3.435 -8.339 -13.546 1.00 95.44 262 TYR A C 1
ATOM 2128 O O . TYR A 1 262 ? -3.553 -7.866 -14.672 1.00 95.44 262 TYR A O 1
ATOM 2136 N N . GLY A 1 263 ? -2.264 -8.285 -12.902 1.00 95.38 263 GLY A N 1
ATOM 2137 C CA . GLY A 1 263 ? -1.080 -7.659 -13.504 1.00 95.38 263 GLY A CA 1
ATOM 2138 C C . GLY A 1 263 ? -0.591 -8.406 -14.750 1.00 95.38 263 GLY A C 1
ATOM 2139 O O . GLY A 1 263 ? -0.194 -7.795 -15.735 1.00 95.38 263 GLY A O 1
ATOM 2140 N N . GLY A 1 264 ? -0.702 -9.739 -14.752 1.00 94.12 264 GLY A N 1
ATOM 2141 C CA . GLY A 1 264 ? -0.436 -10.565 -15.934 1.00 94.12 264 GLY A CA 1
ATOM 2142 C C . GLY A 1 264 ? -1.505 -10.401 -17.019 1.00 94.12 264 GLY A C 1
ATOM 2143 O O . GLY A 1 264 ? -1.176 -10.351 -18.202 1.00 94.12 264 GLY A O 1
ATOM 2144 N N . PHE A 1 265 ? -2.776 -10.250 -16.624 1.00 94.25 265 PHE A N 1
ATOM 2145 C CA . PHE A 1 265 ? -3.849 -9.848 -17.534 1.00 94.25 265 PHE A CA 1
ATOM 2146 C C . PHE A 1 265 ? -3.518 -8.510 -18.199 1.00 94.25 265 PHE A C 1
ATOM 2148 O O . PHE A 1 265 ? -3.572 -8.450 -19.420 1.00 94.25 265 PHE A O 1
ATOM 2155 N N . MET A 1 266 ? -3.081 -7.492 -17.448 1.00 93.94 266 MET A N 1
ATOM 2156 C CA . MET A 1 266 ? -2.659 -6.207 -18.014 1.00 93.94 266 MET A CA 1
ATOM 2157 C C . MET A 1 266 ? -1.480 -6.326 -18.969 1.00 93.94 266 MET A C 1
ATOM 2159 O O . MET A 1 266 ? -1.525 -5.731 -20.037 1.00 93.94 266 MET A O 1
ATOM 2163 N N . ILE A 1 267 ? -0.473 -7.142 -18.665 1.00 91.69 267 ILE A N 1
ATOM 2164 C CA . ILE A 1 267 ? 0.631 -7.385 -19.605 1.00 91.69 267 ILE A CA 1
ATOM 2165 C C . ILE A 1 267 ? 0.117 -7.996 -20.914 1.00 91.69 267 ILE A C 1
ATOM 2167 O O . ILE A 1 267 ? 0.442 -7.522 -21.998 1.00 91.69 267 ILE A O 1
ATOM 2171 N N . ASN A 1 268 ? -0.735 -9.019 -20.837 1.00 89.62 268 ASN A N 1
ATOM 2172 C CA . ASN A 1 268 ? -1.322 -9.631 -22.034 1.00 89.62 268 ASN A CA 1
ATOM 2173 C C . ASN A 1 268 ? -2.232 -8.654 -22.790 1.00 89.62 268 ASN A C 1
ATOM 2175 O O . ASN A 1 268 ? -2.301 -8.656 -24.019 1.00 89.62 268 ASN A O 1
ATOM 2179 N N . TRP A 1 269 ? -2.927 -7.801 -22.050 1.00 89.12 269 TRP A N 1
ATOM 2180 C CA . TRP A 1 269 ? -3.802 -6.778 -22.585 1.00 89.12 269 TRP A CA 1
ATOM 2181 C C . TRP A 1 269 ? -3.017 -5.705 -23.344 1.00 89.12 269 TRP A C 1
ATOM 2183 O O . TRP A 1 269 ? -3.467 -5.234 -24.388 1.00 89.12 269 TRP A O 1
ATOM 2193 N N . THR A 1 270 ? -1.817 -5.348 -22.880 1.00 81.88 270 THR A N 1
ATOM 2194 C CA . THR A 1 270 ? -1.009 -4.287 -23.488 1.00 81.88 270 THR A CA 1
ATOM 2195 C C . THR A 1 270 ? -0.299 -4.698 -24.771 1.00 81.88 270 THR A C 1
ATOM 2197 O O . THR A 1 270 ? 0.038 -3.809 -25.553 1.00 81.88 270 THR A O 1
ATOM 2200 N N . VAL A 1 271 ? -0.109 -6.002 -25.004 1.00 75.94 271 VAL A N 1
ATOM 2201 C CA . VAL A 1 271 ? 0.519 -6.564 -26.218 1.00 75.94 271 VAL A CA 1
ATOM 2202 C C . VAL A 1 271 ? -0.483 -6.901 -27.333 1.00 75.94 271 VAL A C 1
ATOM 2204 O O . VAL A 1 271 ? -0.090 -7.368 -28.403 1.00 75.94 271 VAL A O 1
ATOM 2207 N N . GLY A 1 272 ? -1.783 -6.678 -27.109 1.00 69.81 272 GLY A N 1
ATOM 2208 C CA . GLY A 1 272 ? -2.831 -6.932 -28.099 1.00 69.81 272 GLY A CA 1
ATOM 2209 C C . GLY A 1 272 ? -2.740 -6.031 -29.347 1.00 69.81 272 GLY A C 1
ATOM 2210 O O . GLY A 1 272 ? -2.169 -4.944 -29.292 1.00 69.81 272 GLY A O 1
ATOM 2211 N N . PRO A 1 273 ? -3.367 -6.418 -30.476 1.00 55.59 273 PRO A N 1
ATOM 2212 C CA . PRO A 1 273 ? -3.172 -5.798 -31.800 1.00 55.59 273 PRO A CA 1
ATOM 2213 C C . PRO A 1 273 ? -3.529 -4.301 -31.905 1.00 55.59 273 PRO A C 1
ATOM 2215 O O . PRO A 1 273 ? -3.161 -3.649 -32.881 1.00 55.59 273 PRO A O 1
ATOM 2218 N N . HIS A 1 274 ? -4.208 -3.739 -30.903 1.00 57.56 274 HIS A N 1
ATOM 2219 C CA . HIS A 1 274 ? -4.607 -2.329 -30.851 1.00 57.56 274 HIS A CA 1
ATOM 2220 C C . HIS A 1 274 ? -4.034 -1.571 -29.643 1.00 57.56 274 HIS A C 1
ATOM 2222 O O . HIS A 1 274 ? -4.452 -0.448 -29.378 1.00 57.56 274 HIS A O 1
ATOM 2228 N N . ARG A 1 275 ? -3.105 -2.170 -28.886 1.00 65.94 275 ARG A N 1
ATOM 2229 C CA . ARG A 1 275 ? -2.585 -1.626 -27.623 1.00 65.94 275 ARG A CA 1
ATOM 2230 C C . ARG A 1 275 ? -1.056 -1.679 -27.643 1.00 65.94 275 ARG A C 1
ATOM 2232 O O . ARG A 1 275 ? -0.464 -2.587 -28.215 1.00 65.94 275 ARG A O 1
ATOM 2239 N N . ARG A 1 276 ? -0.409 -0.640 -27.109 1.00 55.91 276 ARG A N 1
ATOM 2240 C CA . ARG A 1 276 ? 1.057 -0.515 -27.060 1.00 55.91 276 ARG A CA 1
ATOM 2241 C C . ARG A 1 276 ? 1.489 0.054 -25.713 1.00 55.91 276 ARG A C 1
ATOM 2243 O O . ARG A 1 276 ? 1.720 1.250 -25.583 1.00 55.91 276 ARG A O 1
ATOM 2250 N N . ILE A 1 277 ? 1.582 -0.805 -24.702 1.00 52.53 277 ILE A N 1
ATOM 2251 C CA . ILE A 1 277 ? 2.497 -0.552 -23.579 1.00 52.53 277 ILE A CA 1
ATOM 2252 C C . ILE A 1 277 ? 3.501 -1.681 -23.634 1.00 52.53 277 ILE A C 1
ATOM 2254 O O . ILE A 1 277 ? 3.143 -2.821 -23.364 1.00 52.53 277 ILE A O 1
ATOM 2258 N N . MET A 1 278 ? 4.725 -1.339 -24.023 1.00 54.38 278 MET A N 1
ATOM 2259 C CA . MET A 1 278 ? 5.876 -2.234 -24.107 1.00 54.38 278 MET A CA 1
ATOM 2260 C C . MET A 1 278 ? 5.772 -3.345 -25.158 1.00 54.38 278 MET A C 1
ATOM 2262 O O . MET A 1 278 ? 5.032 -4.316 -25.034 1.00 54.38 278 MET A O 1
ATOM 2266 N N . ILE A 1 279 ? 6.632 -3.257 -26.173 1.00 50.88 279 ILE A N 1
ATOM 2267 C CA . ILE A 1 279 ? 7.078 -4.466 -26.863 1.00 50.88 279 ILE A CA 1
ATOM 2268 C C . ILE A 1 279 ? 8.060 -5.132 -25.898 1.00 50.88 279 ILE A C 1
ATOM 2270 O O . ILE A 1 279 ? 9.211 -4.711 -25.815 1.00 50.88 279 ILE A O 1
ATOM 2274 N N . LEU A 1 280 ? 7.600 -6.139 -25.154 1.00 47.44 280 LEU A N 1
ATOM 2275 C CA . LEU A 1 280 ? 8.480 -7.069 -24.451 1.00 47.44 280 LEU A CA 1
ATOM 2276 C C . LEU A 1 280 ? 9.368 -7.738 -25.507 1.00 47.44 280 LEU A C 1
ATOM 2278 O O . LEU A 1 280 ? 8.914 -8.618 -26.236 1.00 47.44 280 LEU A O 1
ATOM 2282 N N . ARG A 1 281 ? 10.613 -7.281 -25.653 1.00 45.28 281 ARG A N 1
ATOM 2283 C CA . ARG A 1 281 ? 11.620 -8.004 -26.429 1.00 45.28 281 ARG A CA 1
ATOM 2284 C C . ARG A 1 281 ? 12.399 -8.863 -25.442 1.00 45.28 281 ARG A C 1
ATOM 2286 O O . ARG A 1 281 ? 13.160 -8.329 -24.642 1.00 45.28 281 ARG A O 1
ATOM 2293 N N . THR A 1 282 ? 12.104 -10.161 -25.455 1.00 34.31 282 THR A N 1
ATOM 2294 C CA . THR A 1 282 ? 12.899 -11.210 -24.797 1.00 34.31 282 THR A CA 1
ATOM 2295 C C . THR A 1 282 ? 14.293 -11.282 -25.391 1.00 34.31 282 THR A C 1
ATOM 2297 O O . THR A 1 282 ? 14.370 -11.180 -26.640 1.00 34.31 282 THR A O 1
#

Radius of gyration: 20.92 Å; chains: 1; bounding box: 57×26×64 Å

Organism: NCBI:txid392033

pLDDT: mean 90.16, std 9.64, range [34.31, 98.25]